Protein AF-A0A4Q4CEQ2-F1 (afdb_monomer_lite)

Foldseek 3Di:
DLPDAAEAEQEAQAPVSVLVVVVCVPPVVSVSRYDYDYHHDDDDHHVQHDWFFDVVVVRDIHHPDDDDDDLQPQSVLQVQQVVLVVCCVVVVAPCPDQCSGVPNVDDDDQKDWDWDFDQDPVRDTDIDIDIDGHDDDPDGRNPDDPDQDPVVVVLVVLLVVLVVCCVVVVPDQPDKDFADPVCCVVCVLLVHDRTDSDPSVSSNSVSVSCDSDVPDDDPSDPDDDDPDPDDDDDDDDDD

Sequence (239 aa):
MVGQRRKIAVIGGGVGAITATYAITQIPDWNKIFDITVYQMGWRCGGKGASGRNLAQHARIEEHGLHIWAGFYENAFRLMRDCYETLNKTGLRSPEAPLGTLDKAFKGLSHFFLAEDLPQPDGTVSLHPWRIDFQPNAEKPGTGGLLPSPFAYFQMAARSVADAIDRDLSLEAPGSHWLPDRFHSGFNRLGLPLAAPSPFHHLAALADRLPPNPHARNAASGRTCRPRAGLAPRSDGRG

pLDDT: mean 81.84, std 16.87, range [34.66, 98.12]

Secondary structure (DSSP, 8-state):
--PPPEEEEEE--BHHHHHHHHHHHTSTTHHHHEEEEEE-SSS--BGGG--EEEGGGTTEEE-SS--PPPTT-HHHHHHHHHHHHHHHHTTSS-TTSTT-SHHHH-----EEEEEEEEEPTTS-EEEEEEEEE----SPPTTSS-SS--HHHHHHHHHHHHHHHHHHHT-S---SPEEPPHHHHHHHHHHT--SEESSHHHHHHHHHHHS-SSTT---TT----PPPPPP-PPP-----

Structure (mmCIF, N/CA/C/O backbone):
data_AF-A0A4Q4CEQ2-F1
#
_entry.id   AF-A0A4Q4CEQ2-F1
#
loop_
_atom_site.group_PDB
_atom_site.id
_atom_site.type_symbol
_atom_site.label_atom_id
_atom_site.label_alt_id
_atom_site.label_comp_id
_atom_site.label_asym_id
_atom_site.label_entity_id
_atom_site.label_seq_id
_atom_site.pdbx_PDB_ins_code
_atom_site.Cartn_x
_atom_site.Cartn_y
_atom_site.Cartn_z
_atom_site.occupancy
_atom_site.B_iso_or_equiv
_atom_site.auth_seq_id
_atom_site.auth_comp_id
_atom_site.auth_asym_id
_atom_site.auth_atom_id
_atom_site.pdbx_PDB_model_num
ATOM 1 N N . MET A 1 1 ? -20.831 -19.260 33.181 1.00 45.03 1 MET A N 1
ATOM 2 C CA . MET A 1 1 ? -19.849 -18.195 33.478 1.00 45.03 1 MET A CA 1
ATOM 3 C C . MET A 1 1 ? -19.249 -17.740 32.161 1.00 45.03 1 MET A C 1
ATOM 5 O O . MET A 1 1 ? -18.581 -18.540 31.522 1.00 45.03 1 MET A O 1
ATOM 9 N N . VAL A 1 2 ? -19.533 -16.517 31.708 1.00 55.28 2 VAL A N 1
ATOM 10 C CA . VAL A 1 2 ? -18.796 -15.939 30.573 1.00 55.28 2 VAL A CA 1
ATOM 11 C C . VAL A 1 2 ? -17.383 -15.679 31.093 1.00 55.28 2 VAL A C 1
ATOM 13 O O . VAL A 1 2 ? -17.217 -14.877 32.010 1.00 55.28 2 VAL A O 1
ATOM 16 N N . GLY A 1 3 ? -16.394 -16.438 30.615 1.00 70.00 3 GLY A N 1
ATOM 17 C CA . GLY A 1 3 ? -14.998 -16.238 31.007 1.00 70.00 3 GLY A CA 1
ATOM 18 C C . GLY A 1 3 ? -14.581 -14.791 30.742 1.00 70.00 3 GLY A C 1
ATOM 19 O O . GLY A 1 3 ? -15.029 -14.194 29.762 1.00 70.00 3 GLY A O 1
ATOM 20 N N . GLN A 1 4 ? -13.776 -14.196 31.628 1.00 85.12 4 GLN A N 1
ATOM 21 C CA . GLN A 1 4 ? -13.301 -12.829 31.407 1.00 85.12 4 GLN A CA 1
ATOM 22 C C . GLN A 1 4 ? -12.576 -12.733 30.060 1.00 85.12 4 GLN A C 1
ATOM 24 O O . GLN A 1 4 ? -11.698 -13.543 29.760 1.00 85.12 4 GLN A O 1
ATOM 29 N N . ARG A 1 5 ? -12.936 -11.715 29.268 1.00 94.19 5 ARG A N 1
ATOM 30 C CA . ARG A 1 5 ? -12.265 -11.390 28.004 1.00 94.19 5 ARG A CA 1
ATOM 31 C C . ARG A 1 5 ? -10.775 -11.165 28.250 1.00 94.19 5 ARG A C 1
ATOM 33 O O . ARG A 1 5 ? -10.390 -10.521 29.228 1.00 94.19 5 ARG A O 1
ATOM 40 N N . ARG A 1 6 ? -9.928 -11.654 27.345 1.00 96.00 6 ARG A N 1
ATOM 41 C CA . ARG A 1 6 ? -8.481 -11.444 27.420 1.00 96.00 6 ARG A CA 1
ATOM 42 C C . ARG A 1 6 ? -8.160 -9.982 27.112 1.00 96.00 6 ARG A C 1
ATOM 44 O O . ARG A 1 6 ? -8.407 -9.508 26.005 1.00 96.00 6 ARG A O 1
ATOM 51 N N . LYS A 1 7 ? -7.573 -9.283 28.083 1.00 97.50 7 LYS A N 1
ATOM 52 C CA . LYS A 1 7 ? -7.152 -7.887 27.928 1.00 97.50 7 LYS A CA 1
ATOM 53 C C . LYS A 1 7 ? -5.915 -7.783 27.036 1.00 97.50 7 LYS A C 1
ATOM 55 O O . LYS A 1 7 ? -4.950 -8.524 27.230 1.00 97.50 7 LYS A O 1
ATOM 60 N N . ILE A 1 8 ? -5.941 -6.859 26.080 1.00 97.75 8 ILE A N 1
ATOM 61 C CA . ILE A 1 8 ? -4.823 -6.541 25.188 1.00 97.75 8 ILE A CA 1
ATOM 62 C C . ILE A 1 8 ? -4.563 -5.037 25.271 1.00 97.75 8 ILE A C 1
ATOM 64 O O . ILE A 1 8 ? -5.394 -4.234 24.854 1.00 97.75 8 ILE A O 1
ATOM 68 N N . ALA A 1 9 ? -3.395 -4.662 25.793 1.00 98.12 9 ALA A N 1
ATOM 69 C CA . ALA A 1 9 ? -2.907 -3.290 25.749 1.00 98.12 9 ALA A CA 1
ATOM 70 C C . ALA A 1 9 ? -2.031 -3.101 24.504 1.00 98.12 9 ALA A C 1
ATOM 72 O O . ALA A 1 9 ? -1.023 -3.788 24.337 1.00 98.12 9 ALA A O 1
ATOM 73 N N . VAL A 1 10 ? -2.414 -2.167 23.639 1.00 98.00 10 VAL A N 1
ATOM 74 C CA . VAL A 1 10 ? -1.670 -1.786 22.434 1.00 98.00 10 VAL A CA 1
ATOM 75 C C . VAL A 1 10 ? -1.043 -0.421 22.685 1.00 98.00 10 VAL A C 1
ATOM 77 O O . VAL A 1 10 ? -1.759 0.540 22.948 1.00 98.00 10 VAL A O 1
ATOM 80 N N . ILE A 1 11 ? 0.286 -0.323 22.633 1.00 96.81 11 ILE A N 1
ATOM 81 C CA . ILE A 1 11 ? 1.009 0.922 22.927 1.00 96.81 11 ILE A CA 1
ATOM 82 C C . ILE A 1 11 ? 1.448 1.581 21.617 1.00 96.81 11 ILE A C 1
ATOM 84 O O . ILE A 1 11 ? 2.270 1.043 20.879 1.00 96.81 11 ILE A O 1
ATOM 88 N N . GLY A 1 12 ? 0.900 2.763 21.349 1.00 96.75 12 GLY A N 1
ATOM 89 C CA . GLY A 1 12 ? 1.067 3.516 20.112 1.00 96.75 12 GLY A CA 1
ATOM 90 C C . GLY A 1 12 ? 0.002 3.187 19.062 1.00 96.75 12 GLY A C 1
ATOM 91 O O . GLY A 1 12 ? -0.435 2.055 18.909 1.00 96.75 12 GLY A O 1
ATOM 92 N N . GLY A 1 13 ? -0.394 4.200 18.298 1.00 96.06 13 GLY A N 1
ATOM 93 C CA . GLY A 1 13 ? -1.338 4.150 17.178 1.00 96.06 13 GLY A CA 1
ATOM 94 C C . GLY A 1 13 ? -0.650 4.376 15.830 1.00 96.06 13 GLY A C 1
ATOM 95 O O . GLY A 1 13 ? -1.217 4.982 14.923 1.00 96.06 13 GLY A O 1
ATOM 96 N N . GLY A 1 14 ? 0.604 3.935 15.697 1.00 95.12 14 GLY A N 1
ATOM 97 C CA . GLY A 1 14 ? 1.294 3.866 14.407 1.00 95.12 14 GLY A CA 1
ATOM 98 C C . GLY A 1 14 ? 0.733 2.754 13.515 1.00 95.12 14 GLY A C 1
ATOM 99 O O . GLY A 1 14 ? -0.001 1.886 13.988 1.00 95.12 14 GLY A O 1
ATOM 100 N N . VAL A 1 15 ? 1.117 2.745 12.232 1.00 92.50 15 VAL A N 1
ATOM 101 C CA . VAL A 1 15 ? 0.580 1.792 11.241 1.00 92.50 15 VAL A CA 1
ATOM 102 C C . VAL A 1 15 ? 0.662 0.335 11.705 1.00 92.50 15 VAL A C 1
ATOM 104 O O . VAL A 1 15 ? -0.349 -0.349 11.670 1.00 92.50 15 VAL A O 1
ATOM 107 N N . GLY A 1 16 ? 1.802 -0.123 12.236 1.00 93.56 16 GLY A N 1
ATOM 108 C CA . GLY A 1 16 ? 1.952 -1.513 12.686 1.00 93.56 16 GLY A CA 1
ATOM 109 C C . GLY A 1 16 ? 1.006 -1.896 13.829 1.00 93.56 16 GLY A C 1
ATOM 110 O O . GLY A 1 16 ? 0.458 -2.993 13.837 1.00 93.56 16 GLY A O 1
ATOM 111 N N . ALA A 1 17 ? 0.764 -0.979 14.767 1.00 96.00 17 ALA A N 1
ATOM 112 C CA . ALA A 1 17 ? -0.136 -1.221 15.889 1.00 96.00 17 ALA A CA 1
ATOM 113 C C . ALA A 1 17 ? -1.605 -1.241 15.443 1.00 96.00 17 ALA A C 1
ATOM 115 O O . ALA A 1 17 ? -2.367 -2.127 15.840 1.00 96.00 17 ALA A O 1
ATOM 116 N N . ILE A 1 18 ? -1.997 -0.300 14.579 1.00 95.50 18 ILE A N 1
ATOM 117 C CA . ILE A 1 18 ? -3.370 -0.205 14.074 1.00 95.50 18 ILE A CA 1
ATOM 118 C C . ILE A 1 18 ? -3.704 -1.375 13.150 1.00 95.50 18 ILE A C 1
ATOM 120 O O . ILE A 1 18 ? -4.780 -1.950 13.287 1.00 95.50 18 ILE A O 1
ATOM 124 N N . THR A 1 19 ? -2.800 -1.786 12.257 1.00 94.94 19 THR A N 1
ATOM 125 C CA . THR A 1 19 ? -3.062 -2.920 11.358 1.00 94.94 19 THR A CA 1
ATOM 126 C C . THR A 1 19 ? -3.075 -4.256 12.100 1.00 94.94 19 THR A C 1
ATOM 128 O O . THR A 1 19 ? -3.919 -5.098 11.798 1.00 94.94 19 THR A O 1
ATOM 131 N N . ALA A 1 20 ? -2.225 -4.444 13.116 1.00 95.69 20 ALA A N 1
ATOM 132 C CA . ALA A 1 20 ? -2.284 -5.621 13.985 1.00 95.69 20 ALA A CA 1
ATOM 133 C C . ALA A 1 20 ? -3.595 -5.668 14.784 1.00 95.69 20 ALA A C 1
ATOM 135 O O . ALA A 1 20 ? -4.258 -6.702 14.832 1.00 95.69 20 ALA A O 1
ATOM 136 N N . THR A 1 21 ? -4.005 -4.534 15.358 1.00 96.19 21 THR A N 1
ATOM 137 C CA . THR A 1 21 ? -5.284 -4.423 16.072 1.00 96.19 21 THR A CA 1
ATOM 138 C C . THR A 1 21 ? -6.455 -4.718 15.141 1.00 96.19 21 THR A C 1
ATOM 140 O O . THR A 1 21 ? -7.322 -5.512 15.484 1.00 96.19 21 THR A O 1
ATOM 143 N N . TYR A 1 22 ? -6.445 -4.147 13.936 1.00 95.12 22 TYR A N 1
ATOM 144 C CA . TYR A 1 22 ? -7.446 -4.415 12.909 1.00 95.12 22 TYR A CA 1
ATOM 145 C C . TYR A 1 22 ? -7.512 -5.901 12.534 1.00 95.12 22 TYR A C 1
ATOM 147 O O . TYR A 1 22 ? -8.597 -6.462 12.446 1.00 95.12 22 TYR A O 1
ATOM 155 N N . ALA A 1 23 ? -6.369 -6.571 12.365 1.00 94.56 23 ALA A N 1
ATOM 156 C CA . ALA A 1 23 ? -6.346 -8.005 12.082 1.00 94.56 23 ALA A CA 1
ATOM 157 C C . ALA A 1 23 ? -6.997 -8.827 13.209 1.00 94.56 23 ALA A C 1
ATOM 159 O O . ALA A 1 23 ? -7.738 -9.767 12.925 1.00 94.56 23 ALA A O 1
ATOM 160 N N . ILE A 1 24 ? -6.790 -8.448 14.477 1.00 95.88 24 ILE A N 1
ATOM 161 C CA . ILE A 1 24 ? -7.472 -9.080 15.618 1.00 95.88 24 ILE A CA 1
ATOM 162 C C . ILE A 1 24 ? -8.986 -8.843 15.540 1.00 95.88 24 ILE A C 1
ATOM 164 O O . ILE A 1 24 ? -9.755 -9.766 15.799 1.00 95.88 24 ILE A O 1
ATOM 168 N N . THR A 1 25 ? -9.432 -7.647 15.140 1.00 94.94 25 THR A N 1
ATOM 169 C CA . THR A 1 25 ? -10.869 -7.353 15.005 1.00 94.94 25 THR A CA 1
ATOM 170 C C . THR A 1 25 ? -11.534 -8.022 13.800 1.00 94.94 25 THR A C 1
ATOM 172 O O . THR A 1 25 ? -12.759 -8.002 13.704 1.00 94.94 25 THR A O 1
ATOM 175 N N . GLN A 1 26 ? -10.766 -8.655 12.905 1.00 93.62 26 GLN A N 1
ATOM 176 C CA . GLN A 1 26 ? -11.313 -9.504 11.838 1.00 93.62 26 GLN A CA 1
ATOM 177 C C . GLN A 1 26 ? -11.603 -10.940 12.299 1.00 93.62 26 GLN A C 1
ATOM 179 O O . GLN A 1 26 ? -12.222 -11.707 11.563 1.00 93.62 26 GLN A O 1
ATOM 184 N N . ILE A 1 27 ? -11.177 -11.329 13.505 1.00 95.38 27 ILE A N 1
ATOM 185 C CA . ILE A 1 27 ? -11.503 -12.645 14.062 1.00 95.38 27 ILE A CA 1
ATOM 186 C C . ILE A 1 27 ? -13.012 -12.677 14.378 1.00 95.38 27 ILE A C 1
ATOM 188 O O . ILE A 1 27 ? -13.513 -11.758 15.037 1.00 95.38 27 ILE A O 1
ATOM 192 N N . PRO A 1 28 ? -13.763 -13.713 13.951 1.00 95.69 28 PRO A N 1
ATOM 193 C CA . PRO A 1 28 ? -15.165 -13.858 14.330 1.00 95.69 28 PRO A CA 1
ATOM 194 C C . PRO A 1 28 ? -15.334 -13.800 15.849 1.00 95.69 28 PRO A C 1
ATOM 196 O O . PRO A 1 28 ? -14.567 -14.419 16.585 1.00 95.69 28 PRO A O 1
ATOM 199 N N . ASP A 1 29 ? -16.327 -13.042 16.317 1.00 95.38 29 ASP A N 1
ATOM 200 C CA . ASP A 1 29 ? -16.595 -12.856 17.747 1.00 95.38 29 ASP A CA 1
ATOM 201 C C . ASP A 1 29 ? -15.400 -12.319 18.566 1.00 95.38 29 ASP A C 1
ATOM 203 O O . ASP A 1 29 ? -15.351 -12.503 19.786 1.00 95.38 29 ASP A O 1
ATOM 207 N N . TRP A 1 30 ? -14.445 -11.612 17.941 1.00 96.12 30 TRP A N 1
ATOM 208 C CA . TRP A 1 30 ? -13.265 -11.067 18.630 1.00 96.12 30 TRP A CA 1
ATOM 209 C C . TRP A 1 30 ? -13.624 -10.293 19.903 1.00 96.12 30 TRP A C 1
ATOM 211 O O . TRP A 1 30 ? -12.911 -10.382 20.895 1.00 96.12 30 TRP A O 1
ATOM 221 N N . ASN A 1 31 ? -14.743 -9.564 19.906 1.00 94.62 31 ASN A N 1
ATOM 222 C CA . ASN A 1 31 ? -15.192 -8.736 21.023 1.00 94.62 31 ASN A CA 1
ATOM 223 C C . ASN A 1 31 ? -15.714 -9.551 22.216 1.00 94.62 31 ASN A C 1
ATOM 225 O O . ASN A 1 31 ? -15.799 -9.015 23.318 1.00 94.62 31 ASN A O 1
ATOM 229 N N . LYS A 1 32 ? -16.046 -10.834 22.022 1.00 95.56 32 LYS A N 1
ATOM 230 C CA . LYS A 1 32 ? -16.360 -11.792 23.095 1.00 95.56 32 LYS A CA 1
ATOM 231 C C . LYS A 1 32 ? -15.098 -12.442 23.664 1.00 95.56 32 LYS A C 1
ATOM 233 O O . LYS A 1 32 ? -15.135 -12.959 24.775 1.00 95.56 32 LYS A O 1
ATOM 238 N N . ILE A 1 33 ? -13.997 -12.418 22.913 1.00 95.88 33 ILE A N 1
ATOM 239 C CA . ILE A 1 33 ? -12.729 -13.071 23.261 1.00 95.88 33 ILE A CA 1
ATOM 240 C C . ILE A 1 33 ? -11.755 -12.062 23.882 1.00 95.88 33 ILE A C 1
ATOM 242 O O . ILE A 1 33 ? -11.070 -12.375 24.857 1.00 95.88 33 ILE A O 1
ATOM 246 N N . PHE A 1 34 ? -11.713 -10.842 23.345 1.00 97.25 34 PHE A N 1
ATOM 247 C CA . PHE A 1 34 ? -10.717 -9.825 23.651 1.00 97.25 34 PHE A CA 1
ATOM 248 C C . PHE A 1 34 ? -11.340 -8.522 24.159 1.00 97.25 34 PHE A C 1
ATOM 250 O O . PHE A 1 34 ? -12.439 -8.119 23.772 1.00 97.25 34 PHE A O 1
ATOM 257 N N . ASP A 1 35 ? -10.592 -7.850 25.027 1.00 97.12 35 ASP A N 1
ATOM 258 C CA . ASP A 1 35 ? -10.839 -6.482 25.474 1.00 97.12 35 ASP A CA 1
ATOM 259 C C . ASP A 1 35 ? -9.609 -5.643 25.118 1.00 97.12 35 ASP A C 1
ATOM 261 O O . ASP A 1 35 ? -8.560 -5.773 25.751 1.00 97.12 35 ASP A O 1
ATOM 265 N N . ILE A 1 36 ? -9.698 -4.886 24.023 1.00 97.56 36 ILE A N 1
ATOM 266 C CA . ILE A 1 36 ? -8.542 -4.2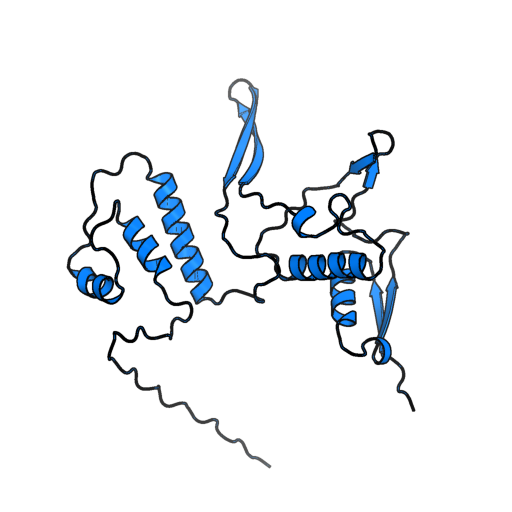38 23.393 1.00 97.56 36 ILE A CA 1
ATOM 267 C C . ILE A 1 36 ? -8.551 -2.747 23.716 1.00 97.56 36 ILE A C 1
ATOM 269 O O . ILE A 1 36 ? -9.512 -2.051 23.392 1.00 97.56 36 ILE A O 1
ATOM 273 N N . THR A 1 37 ? -7.445 -2.253 24.268 1.00 97.69 37 THR A N 1
ATOM 274 C CA . THR A 1 37 ? -7.235 -0.825 24.529 1.00 97.69 37 THR A CA 1
ATOM 275 C C . THR A 1 37 ? -6.004 -0.338 23.780 1.00 97.69 37 THR A C 1
ATOM 277 O O . THR A 1 37 ? -4.906 -0.857 23.982 1.00 97.69 37 THR A O 1
ATOM 280 N N . VAL A 1 38 ? -6.181 0.682 22.936 1.00 96.75 38 VAL A N 1
ATOM 281 C CA . VAL A 1 38 ? -5.087 1.352 22.221 1.00 96.75 38 VAL A CA 1
ATOM 282 C C . VAL A 1 38 ? -4.696 2.625 22.964 1.00 96.75 38 VAL A C 1
ATOM 284 O O . VAL A 1 38 ? -5.487 3.556 23.087 1.00 96.75 38 VAL A O 1
ATOM 287 N N . TYR A 1 39 ? -3.458 2.672 23.440 1.00 97.00 39 TYR A N 1
ATOM 288 C CA . TYR A 1 39 ? -2.859 3.816 24.112 1.00 97.00 39 TYR A CA 1
ATOM 289 C C . TYR A 1 39 ? -2.039 4.623 23.105 1.00 97.00 39 TYR A C 1
ATOM 291 O O . TYR A 1 39 ? -0.904 4.272 22.790 1.00 97.00 39 TYR A O 1
ATOM 299 N N . GLN A 1 40 ? -2.602 5.714 22.590 1.00 96.00 40 GLN A N 1
ATOM 300 C CA . GLN A 1 40 ? -1.909 6.662 21.715 1.00 96.00 40 GLN A CA 1
ATOM 301 C C . GLN A 1 40 ? -1.579 7.935 22.501 1.00 96.00 40 GLN A C 1
ATOM 303 O O . GLN A 1 40 ? -2.437 8.491 23.180 1.00 96.00 40 GLN A O 1
ATOM 308 N N . MET A 1 41 ? -0.341 8.421 22.385 1.00 93.62 41 MET A N 1
ATOM 309 C CA . MET A 1 41 ? 0.012 9.742 22.907 1.00 93.62 41 MET A CA 1
ATOM 310 C C . MET A 1 41 ? -0.563 10.834 22.001 1.00 93.62 41 MET A C 1
ATOM 312 O O . MET A 1 41 ? -0.254 10.889 20.810 1.00 93.62 41 MET A O 1
ATOM 316 N N . GLY A 1 42 ? -1.380 11.722 22.560 1.00 90.69 42 GLY A N 1
ATOM 317 C CA . GLY A 1 42 ? -2.065 12.761 21.795 1.00 90.69 42 GLY A CA 1
ATOM 318 C C . GLY A 1 42 ? -3.275 12.240 21.014 1.00 90.69 42 GLY A C 1
ATOM 319 O O . GLY A 1 42 ? -3.702 11.099 21.158 1.00 90.69 42 GLY A O 1
ATOM 320 N N . TRP A 1 43 ? -3.854 13.108 20.189 1.00 90.12 43 TRP A N 1
ATOM 321 C CA . TRP A 1 43 ? -5.174 12.892 19.586 1.00 90.12 43 TRP A CA 1
ATOM 322 C C . TRP A 1 43 ? -5.150 12.208 18.208 1.00 90.12 43 TRP A C 1
ATOM 324 O O . TRP A 1 43 ? -6.206 11.897 17.662 1.00 90.12 43 TRP A O 1
ATOM 334 N N . ARG A 1 44 ? -3.967 11.983 17.616 1.00 90.56 44 ARG A N 1
ATOM 335 C CA . ARG A 1 44 ? -3.816 11.534 16.221 1.00 90.56 44 ARG A CA 1
ATOM 336 C C . ARG A 1 44 ? -3.067 10.203 16.121 1.00 90.56 44 ARG A C 1
ATOM 338 O O . ARG A 1 44 ? -1.993 10.047 16.695 1.00 90.56 44 ARG A O 1
ATOM 345 N N . CYS A 1 45 ? -3.617 9.275 15.337 1.00 93.19 45 CYS A N 1
ATOM 346 C CA . CYS A 1 45 ? -2.951 8.035 14.920 1.00 93.19 45 CYS A CA 1
ATOM 347 C C . CYS A 1 45 ? -2.141 8.236 13.623 1.00 93.19 45 CYS A C 1
ATOM 349 O O . CYS A 1 45 ? -2.293 9.236 12.927 1.00 93.19 45 CYS A O 1
ATOM 351 N N . GLY A 1 46 ? -1.291 7.267 13.280 1.00 90.31 46 GLY A N 1
ATOM 352 C CA . GLY A 1 46 ? -0.528 7.214 12.024 1.00 90.31 46 GLY A CA 1
ATOM 353 C C . GLY A 1 46 ? 0.986 7.095 12.221 1.00 90.31 46 GLY A C 1
ATOM 354 O O . GLY A 1 46 ? 1.679 6.537 11.371 1.00 90.31 46 GLY A O 1
ATOM 355 N N . GLY A 1 47 ? 1.515 7.528 13.371 1.00 90.94 47 GLY A N 1
ATOM 356 C CA . GLY A 1 47 ? 2.953 7.471 13.659 1.00 90.94 47 GLY A CA 1
ATOM 357 C C . GLY A 1 47 ? 3.776 8.202 12.591 1.00 90.94 47 GLY A C 1
ATOM 358 O O . GLY A 1 47 ? 3.471 9.341 12.252 1.00 90.94 47 GLY A O 1
ATOM 359 N N . LYS A 1 48 ? 4.795 7.537 12.026 1.00 89.19 48 LYS A N 1
ATOM 360 C CA . LYS A 1 48 ? 5.653 8.107 10.965 1.00 89.19 48 LYS A CA 1
ATOM 361 C C . LYS A 1 48 ? 4.918 8.397 9.647 1.00 89.19 48 LYS A C 1
ATOM 363 O O . LYS A 1 48 ? 5.392 9.219 8.875 1.00 89.19 48 LYS A O 1
ATOM 368 N N . GLY A 1 49 ? 3.766 7.765 9.413 1.00 87.62 49 GLY A N 1
ATOM 369 C CA . GLY A 1 49 ? 2.932 7.999 8.228 1.00 87.62 49 GLY A CA 1
ATOM 370 C C . GLY A 1 49 ? 1.864 9.080 8.419 1.00 87.62 49 GLY A C 1
ATOM 371 O O . GLY A 1 49 ? 0.925 9.150 7.636 1.00 87.62 49 GLY A O 1
ATOM 372 N N . ALA A 1 50 ? 1.924 9.863 9.499 1.00 89.38 50 ALA A N 1
ATOM 373 C CA . ALA A 1 50 ? 0.878 10.824 9.822 1.00 89.38 50 ALA A CA 1
ATOM 374 C C . ALA A 1 50 ? 1.125 12.189 9.151 1.00 89.38 50 ALA A C 1
ATOM 376 O O . ALA A 1 50 ? 1.946 12.975 9.627 1.00 89.38 50 ALA A O 1
ATOM 377 N N . SER A 1 51 ? 0.328 12.535 8.140 1.00 89.75 51 SER A N 1
ATOM 378 C CA . SER A 1 51 ? 0.420 13.821 7.426 1.00 89.75 51 SER A CA 1
ATOM 379 C C . SER A 1 51 ? -0.444 14.929 8.054 1.00 89.75 51 SER A C 1
ATOM 381 O O . SER A 1 51 ? -1.508 14.662 8.625 1.00 89.75 51 SER A O 1
ATOM 383 N N . GLY A 1 52 ? 0.038 16.173 8.004 1.00 90.19 52 GLY A N 1
ATOM 384 C CA . GLY A 1 52 ? -0.665 17.378 8.460 1.00 90.19 52 GLY A CA 1
ATOM 385 C C . GLY A 1 52 ? -1.361 18.116 7.315 1.00 90.19 52 GLY A C 1
ATOM 386 O O . GLY A 1 52 ? -1.276 17.699 6.161 1.00 90.19 52 GLY A O 1
ATOM 387 N N . ARG A 1 53 ? -2.056 19.218 7.623 1.00 92.69 53 ARG A N 1
ATOM 388 C CA . ARG A 1 53 ? -2.572 20.148 6.609 1.00 92.69 53 ARG A CA 1
ATOM 389 C C . ARG A 1 53 ? -2.248 21.586 6.974 1.00 92.69 53 ARG A C 1
ATOM 391 O O . ARG A 1 53 ? -2.568 22.022 8.078 1.00 92.69 53 ARG A O 1
ATOM 398 N N . ASN A 1 54 ? -1.700 22.327 6.020 1.00 94.62 54 ASN A N 1
ATOM 399 C CA . ASN A 1 54 ? -1.353 23.728 6.202 1.00 94.62 54 ASN A CA 1
ATOM 400 C C . ASN A 1 54 ? -2.495 24.639 5.752 1.00 94.62 54 ASN A C 1
ATOM 402 O O . ASN A 1 54 ? -2.690 24.873 4.558 1.00 94.62 54 ASN A O 1
ATOM 406 N N . LEU A 1 55 ? -3.263 25.161 6.709 1.00 95.56 55 LEU A N 1
ATOM 407 C CA . LEU A 1 55 ? -4.410 26.027 6.415 1.00 95.56 55 LEU A CA 1
ATOM 408 C C . LEU A 1 55 ? -4.007 27.366 5.782 1.00 95.56 55 LEU A C 1
ATOM 410 O O . LEU A 1 55 ? -4.788 27.910 5.007 1.00 95.56 55 LEU A O 1
ATOM 414 N N . ALA A 1 56 ? -2.790 27.856 6.036 1.00 95.88 56 ALA A N 1
ATOM 415 C CA . ALA A 1 56 ? -2.269 29.056 5.381 1.00 95.88 56 ALA A CA 1
ATOM 416 C C . ALA A 1 56 ? -1.915 28.809 3.902 1.00 95.88 56 ALA A C 1
ATOM 418 O O . ALA A 1 56 ? -1.854 29.751 3.118 1.00 95.88 56 ALA A O 1
ATOM 419 N N . GLN A 1 57 ? -1.727 27.547 3.502 1.00 93.75 57 GLN A N 1
ATOM 420 C CA . GLN A 1 57 ? -1.407 27.142 2.132 1.00 93.75 57 GLN A CA 1
ATOM 421 C C . GLN A 1 57 ? -2.504 26.250 1.541 1.00 93.75 57 GLN A C 1
ATOM 423 O O . GLN A 1 57 ? -2.265 25.111 1.137 1.00 93.75 57 GLN A O 1
ATOM 428 N N . HIS A 1 58 ? -3.735 26.764 1.497 1.00 95.25 58 HIS A N 1
ATOM 429 C CA . HIS A 1 58 ? -4.891 26.088 0.886 1.00 95.25 58 HIS A CA 1
ATOM 430 C C . HIS A 1 58 ? -5.172 24.680 1.442 1.00 95.25 58 HIS A C 1
ATOM 432 O O . HIS A 1 58 ? -5.647 23.803 0.719 1.00 95.25 58 HIS A O 1
ATOM 438 N N . ALA A 1 59 ? -4.864 24.445 2.720 1.00 93.94 59 ALA A N 1
ATOM 439 C CA . ALA A 1 59 ? -5.017 23.150 3.382 1.00 93.94 59 ALA A CA 1
ATOM 440 C C . ALA A 1 59 ? -4.281 21.995 2.671 1.00 93.94 59 ALA A C 1
ATOM 442 O O . ALA A 1 59 ? -4.730 20.843 2.736 1.00 93.94 59 ALA A O 1
ATOM 443 N N . ARG A 1 60 ? -3.158 22.294 1.999 1.00 93.00 60 ARG A N 1
ATOM 444 C CA . ARG A 1 60 ? -2.289 21.284 1.381 1.00 93.00 60 ARG A CA 1
ATOM 445 C C . ARG A 1 60 ? -1.739 20.327 2.431 1.00 93.00 60 ARG A C 1
ATOM 447 O O . ARG A 1 60 ? -1.516 20.712 3.577 1.00 93.00 60 ARG A O 1
ATOM 454 N N . ILE A 1 61 ? -1.561 19.075 2.020 1.00 91.25 61 ILE A N 1
ATOM 455 C CA . ILE A 1 61 ? -1.011 18.019 2.867 1.00 91.25 61 ILE A CA 1
ATOM 456 C C . ILE A 1 61 ? 0.488 18.268 3.059 1.00 91.25 61 ILE A C 1
ATOM 458 O O . ILE A 1 61 ? 1.197 18.504 2.085 1.00 91.25 61 ILE A O 1
ATOM 462 N N . GLU A 1 62 ? 0.951 18.191 4.304 1.00 91.44 62 GLU A N 1
ATOM 463 C CA . GLU A 1 62 ? 2.368 18.251 4.666 1.00 91.44 62 GLU A CA 1
ATOM 464 C C . GLU A 1 62 ? 2.815 16.891 5.202 1.00 91.44 62 GLU A C 1
ATOM 466 O O . GLU A 1 62 ? 2.238 16.366 6.162 1.00 91.44 62 GLU A 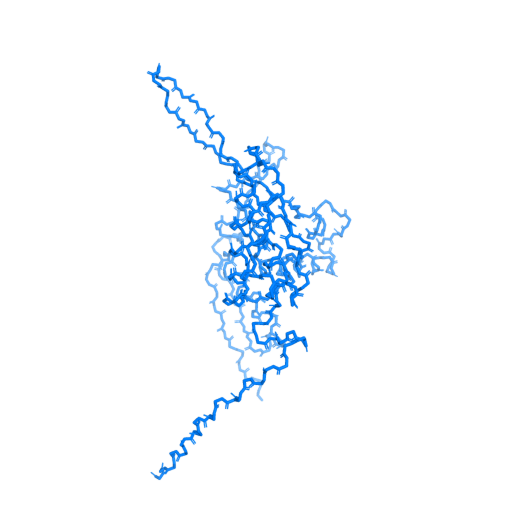O 1
ATOM 471 N N . GLU A 1 63 ? 3.839 16.316 4.576 1.00 86.88 63 GLU A N 1
ATOM 472 C CA . GLU A 1 63 ? 4.376 14.998 4.916 1.00 86.88 63 GLU A CA 1
ATOM 473 C C . GLU A 1 63 ? 5.854 15.122 5.271 1.00 86.88 63 GLU A C 1
ATOM 475 O O . GLU A 1 63 ? 6.587 15.878 4.640 1.00 86.88 63 GLU A O 1
ATOM 480 N N . HIS A 1 64 ? 6.309 14.368 6.273 1.00 81.19 64 HIS A N 1
ATOM 481 C CA . HIS A 1 64 ? 7.717 14.411 6.689 1.00 81.19 64 HIS A CA 1
ATOM 482 C C . HIS A 1 64 ? 8.655 13.621 5.756 1.00 81.19 64 HIS A C 1
ATOM 484 O O . HIS A 1 64 ? 9.868 13.640 5.944 1.00 81.19 64 HIS A O 1
ATOM 490 N N . GLY A 1 65 ? 8.106 12.893 4.782 1.00 73.94 65 GLY A N 1
ATOM 491 C CA . GLY A 1 65 ? 8.869 12.032 3.891 1.00 73.94 65 GLY A CA 1
ATOM 492 C C . GLY A 1 65 ? 8.001 11.396 2.813 1.00 73.94 65 GLY A C 1
ATOM 493 O O . GLY A 1 65 ? 6.774 11.474 2.846 1.00 73.94 65 GLY A O 1
ATOM 494 N N . LEU A 1 66 ? 8.669 10.760 1.857 1.00 79.69 66 LEU A N 1
ATOM 495 C CA . LEU A 1 66 ? 8.056 10.099 0.713 1.00 79.69 66 LEU A CA 1
ATOM 496 C C . LEU A 1 66 ? 7.483 8.727 1.108 1.00 79.69 66 LEU A C 1
ATOM 498 O O . LEU A 1 66 ? 8.213 7.863 1.593 1.00 79.69 66 LEU A O 1
ATOM 502 N N . HIS A 1 67 ? 6.193 8.501 0.848 1.00 81.31 67 HIS A N 1
ATOM 503 C CA . HIS A 1 67 ? 5.521 7.221 1.093 1.00 81.31 67 HIS A CA 1
ATOM 504 C C . HIS A 1 67 ? 5.034 6.609 -0.225 1.00 81.31 67 HIS A C 1
ATOM 506 O O . HIS A 1 67 ? 3.946 6.918 -0.704 1.00 81.31 67 HIS A O 1
ATOM 512 N N . ILE A 1 68 ? 5.838 5.720 -0.812 1.00 82.88 68 ILE A N 1
ATOM 513 C CA . ILE A 1 68 ? 5.482 5.003 -2.045 1.00 82.88 68 ILE A CA 1
ATOM 514 C C . ILE A 1 68 ? 4.958 3.610 -1.703 1.00 82.88 68 ILE A C 1
ATOM 516 O O . ILE A 1 68 ? 5.549 2.880 -0.906 1.00 82.88 68 ILE A O 1
ATOM 520 N N . TRP A 1 69 ? 3.845 3.235 -2.332 1.00 87.62 69 TRP A N 1
ATOM 521 C CA . TRP A 1 69 ? 3.311 1.878 -2.291 1.00 87.62 69 TRP A CA 1
ATOM 522 C C . TRP A 1 69 ? 3.658 1.158 -3.584 1.00 87.62 69 TRP A C 1
ATOM 524 O O . TRP A 1 69 ? 3.242 1.578 -4.662 1.00 87.62 69 TRP A O 1
ATOM 534 N N . ALA A 1 70 ? 4.394 0.057 -3.469 1.00 87.25 70 ALA A N 1
ATOM 535 C CA . ALA A 1 70 ? 4.624 -0.833 -4.594 1.00 87.25 70 ALA A CA 1
ATOM 536 C C . ALA A 1 70 ? 3.438 -1.791 -4.760 1.00 87.25 70 ALA A C 1
ATOM 538 O O . ALA A 1 70 ? 2.817 -2.194 -3.774 1.00 87.25 70 ALA A O 1
ATOM 539 N N . GLY A 1 71 ? 3.144 -2.191 -6.002 1.00 86.38 71 GLY A N 1
ATOM 540 C CA . GLY A 1 71 ? 1.983 -3.032 -6.330 1.00 86.38 71 GLY A CA 1
ATOM 541 C C . GLY A 1 71 ? 1.912 -4.356 -5.558 1.00 86.38 71 GLY A C 1
ATOM 542 O O . GLY A 1 71 ? 0.820 -4.848 -5.312 1.00 86.38 71 GLY A O 1
ATOM 543 N N . PHE A 1 72 ? 3.051 -4.874 -5.088 1.00 85.00 72 PHE A N 1
ATOM 544 C CA . PHE A 1 72 ? 3.145 -6.119 -4.319 1.00 85.00 72 PHE A CA 1
ATOM 545 C C . PHE A 1 72 ? 2.824 -5.976 -2.817 1.00 85.00 72 PHE A C 1
ATOM 547 O O . PHE A 1 72 ? 2.970 -6.935 -2.059 1.00 85.00 72 PHE A O 1
ATOM 554 N N . TYR A 1 73 ? 2.409 -4.798 -2.334 1.00 89.62 73 TYR A N 1
ATOM 555 C CA . TYR A 1 73 ? 2.035 -4.584 -0.926 1.00 89.62 73 TYR A CA 1
ATOM 556 C C . TYR A 1 73 ? 0.635 -5.151 -0.619 1.00 89.62 73 TYR A C 1
ATOM 558 O O . TYR A 1 73 ? -0.266 -4.439 -0.168 1.00 89.62 73 TYR A O 1
ATOM 566 N N . GLU A 1 74 ? 0.447 -6.452 -0.847 1.00 90.31 74 GLU A N 1
ATOM 567 C CA . GLU A 1 74 ? -0.854 -7.134 -0.835 1.00 90.31 74 GLU A CA 1
ATOM 568 C C . GLU A 1 74 ? -1.649 -6.897 0.455 1.00 90.31 74 GLU A C 1
ATOM 570 O O . GLU A 1 74 ? -2.810 -6.489 0.425 1.00 90.31 74 GLU A O 1
ATOM 575 N N . ASN A 1 75 ? -1.012 -7.071 1.615 1.00 89.44 75 ASN A N 1
ATOM 576 C CA . ASN A 1 75 ? -1.671 -6.871 2.909 1.00 89.44 75 ASN A CA 1
ATOM 577 C C . ASN A 1 75 ? -2.152 -5.431 3.109 1.00 89.44 75 ASN A C 1
ATOM 579 O O . ASN A 1 75 ? -3.212 -5.206 3.693 1.00 89.44 75 ASN A O 1
ATOM 583 N N . ALA A 1 76 ? -1.378 -4.464 2.622 1.00 91.81 76 ALA A N 1
ATOM 584 C CA . ALA A 1 76 ? -1.685 -3.057 2.782 1.00 91.81 76 ALA A CA 1
ATOM 585 C C . ALA A 1 76 ? -2.862 -2.662 1.874 1.00 91.81 76 ALA A C 1
ATOM 587 O O . ALA A 1 76 ? -3.816 -2.035 2.336 1.00 91.81 76 ALA A O 1
ATOM 588 N N . PHE A 1 77 ? -2.847 -3.095 0.607 1.00 93.69 77 PHE A N 1
ATOM 589 C CA . PHE A 1 77 ? -3.934 -2.828 -0.338 1.00 93.69 77 PHE A CA 1
ATOM 590 C C . PHE A 1 77 ? -5.235 -3.529 0.041 1.00 93.69 77 PHE A C 1
ATOM 592 O O . PHE A 1 77 ? -6.298 -2.920 -0.075 1.00 93.69 77 PHE A O 1
ATOM 599 N N . ARG A 1 78 ? -5.161 -4.769 0.537 1.00 92.31 78 ARG A N 1
ATOM 600 C CA . ARG A 1 78 ? -6.328 -5.502 1.040 1.00 92.31 78 ARG A CA 1
ATOM 601 C C . ARG A 1 78 ? -6.990 -4.760 2.199 1.00 92.31 78 ARG A C 1
ATOM 603 O O . ARG A 1 78 ? -8.167 -4.434 2.115 1.00 92.31 78 ARG A O 1
ATOM 610 N N . LEU A 1 79 ? -6.211 -4.374 3.212 1.00 93.75 79 LEU A N 1
ATOM 611 C CA . LEU A 1 79 ? -6.725 -3.612 4.353 1.00 93.75 79 LEU A CA 1
ATOM 612 C C . LEU A 1 79 ? -7.305 -2.259 3.930 1.00 93.75 79 LEU A C 1
ATOM 614 O O . LEU A 1 79 ? -8.375 -1.869 4.391 1.00 93.75 79 LEU A O 1
ATOM 618 N N . MET A 1 80 ? -6.627 -1.527 3.042 1.00 94.12 80 MET A N 1
ATOM 619 C CA . MET A 1 80 ? -7.141 -0.242 2.567 1.00 94.12 80 MET A CA 1
ATOM 620 C C . MET A 1 80 ? -8.438 -0.396 1.775 1.00 94.12 80 MET A C 1
ATOM 622 O O . MET A 1 80 ? -9.316 0.459 1.891 1.00 94.12 80 MET A O 1
ATOM 626 N N . ARG A 1 81 ? -8.590 -1.475 1.001 1.00 93.62 81 ARG A N 1
ATOM 627 C CA . ARG A 1 81 ? -9.844 -1.787 0.311 1.00 93.62 81 ARG A CA 1
ATOM 628 C C . ARG A 1 81 ? -10.974 -1.982 1.314 1.00 93.62 81 ARG A C 1
ATOM 630 O O . ARG A 1 81 ? -11.974 -1.274 1.220 1.00 93.62 81 ARG A O 1
ATOM 637 N N . ASP A 1 82 ? -10.758 -2.833 2.312 1.00 94.56 82 ASP A N 1
ATOM 638 C CA . ASP A 1 82 ? -11.734 -3.093 3.372 1.00 94.56 82 ASP A CA 1
ATOM 639 C C . ASP A 1 82 ? -12.080 -1.811 4.147 1.00 94.56 82 ASP A C 1
ATOM 641 O O . ASP A 1 82 ? -13.242 -1.570 4.478 1.00 94.56 82 ASP A O 1
ATOM 645 N N . CYS A 1 83 ? -11.093 -0.940 4.381 1.00 94.62 83 CYS A N 1
ATOM 646 C CA . CYS A 1 83 ? -11.287 0.369 5.003 1.00 94.62 83 CYS A CA 1
ATOM 647 C C . CYS A 1 83 ? -12.213 1.267 4.166 1.00 94.62 83 CYS A C 1
ATOM 649 O O . CYS A 1 83 ? -13.234 1.730 4.672 1.00 94.62 83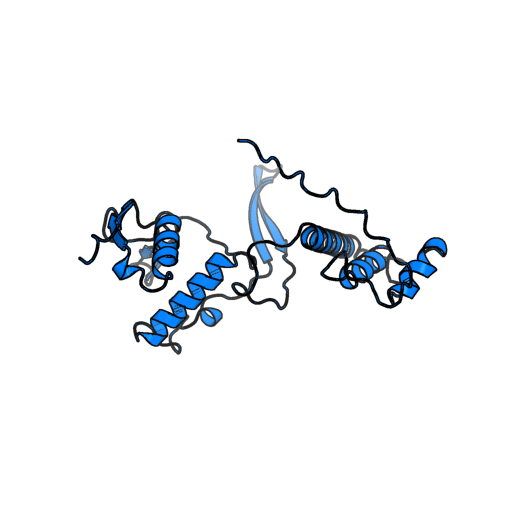 CYS A O 1
ATOM 651 N N . TYR A 1 84 ? -11.916 1.471 2.876 1.00 96.38 84 TYR A N 1
ATOM 652 C CA . TYR A 1 84 ? -12.768 2.270 1.984 1.00 96.38 84 TYR A CA 1
ATOM 653 C C . TYR A 1 84 ? -14.179 1.690 1.861 1.00 96.38 84 TYR A C 1
ATOM 655 O O . TYR A 1 84 ? -15.158 2.434 1.905 1.00 96.38 84 TYR A O 1
ATOM 663 N N . GLU A 1 85 ? -14.302 0.369 1.742 1.00 96.00 85 GLU A N 1
ATOM 664 C CA . GLU A 1 85 ? -15.602 -0.294 1.710 1.00 96.00 85 GLU A CA 1
ATOM 665 C C . GLU A 1 85 ? -16.384 -0.095 3.008 1.00 96.00 85 GLU A C 1
ATOM 667 O O . GLU A 1 85 ? -17.578 0.186 2.958 1.00 96.00 85 GLU A O 1
ATOM 672 N N . THR A 1 86 ? -15.729 -0.205 4.164 1.00 95.62 86 THR A N 1
ATOM 673 C CA . THR A 1 86 ? -16.362 -0.005 5.474 1.00 95.62 86 THR A CA 1
ATOM 674 C C . THR A 1 86 ? -16.810 1.441 5.659 1.00 95.62 86 THR A C 1
ATOM 676 O O . THR A 1 86 ? -17.923 1.680 6.124 1.00 95.62 86 THR A O 1
ATOM 679 N N . LEU A 1 87 ? -15.993 2.415 5.250 1.00 96.75 87 LEU A N 1
ATOM 680 C CA . LEU A 1 87 ? -16.361 3.833 5.294 1.00 96.75 87 LEU A CA 1
ATOM 681 C C . LEU A 1 87 ? -17.586 4.126 4.420 1.00 96.75 87 LEU A C 1
ATOM 683 O O . LEU A 1 87 ? -18.474 4.862 4.845 1.00 96.75 87 LEU A O 1
ATOM 687 N N . ASN A 1 88 ? -17.664 3.510 3.239 1.00 97.81 88 ASN A N 1
ATOM 688 C CA . ASN A 1 88 ? -18.813 3.654 2.348 1.00 97.81 88 ASN A CA 1
ATOM 689 C C . ASN A 1 88 ? -20.062 2.956 2.909 1.00 97.81 88 ASN A C 1
ATOM 691 O O . ASN A 1 88 ? -21.136 3.549 2.944 1.00 97.81 88 ASN A O 1
ATOM 695 N N . LYS A 1 89 ? -19.923 1.724 3.419 1.00 97.19 89 LYS A N 1
ATOM 696 C CA . LYS A 1 89 ? -21.027 0.949 4.019 1.00 97.19 89 LYS A CA 1
ATOM 697 C C . LYS A 1 89 ? -21.609 1.622 5.266 1.00 97.19 89 LYS A C 1
ATOM 699 O O . LYS A 1 89 ? -22.806 1.523 5.502 1.00 97.19 89 LYS A O 1
ATOM 704 N N . THR A 1 90 ? -20.779 2.301 6.059 1.00 97.00 90 THR A N 1
ATOM 705 C CA . THR A 1 90 ? -21.209 3.000 7.286 1.00 97.00 90 THR A CA 1
ATOM 706 C C . THR A 1 90 ? -21.639 4.450 7.050 1.00 97.00 90 THR A C 1
ATOM 708 O O . THR A 1 90 ? -22.011 5.132 7.999 1.00 97.00 90 THR A O 1
ATOM 711 N N . GLY A 1 91 ? -21.592 4.939 5.806 1.00 96.50 91 GLY A N 1
ATOM 712 C CA . GLY A 1 91 ? -21.962 6.316 5.465 1.00 96.50 91 GLY A CA 1
ATOM 713 C C . GLY A 1 91 ? -20.961 7.381 5.929 1.00 96.50 91 GLY A C 1
ATOM 714 O O . GLY A 1 91 ? -21.236 8.571 5.803 1.00 96.50 91 GLY A O 1
ATOM 715 N N . LEU A 1 92 ? -19.785 6.985 6.430 1.00 96.75 92 LEU A N 1
ATOM 716 C CA . LEU A 1 92 ? -18.701 7.903 6.805 1.00 96.75 92 LEU A CA 1
ATOM 717 C C . LEU A 1 92 ? -17.981 8.498 5.586 1.00 96.75 92 LEU A C 1
ATOM 719 O O . LEU A 1 92 ? -17.259 9.490 5.701 1.00 96.75 92 LEU A O 1
ATOM 723 N N . ARG A 1 93 ? -18.155 7.888 4.412 1.00 95.75 93 ARG A N 1
ATOM 724 C CA . ARG A 1 93 ? -17.649 8.379 3.132 1.00 95.75 93 ARG A CA 1
ATOM 725 C C . ARG A 1 93 ? -18.657 8.066 2.032 1.00 95.75 93 ARG A C 1
ATOM 727 O O . ARG A 1 93 ? -19.280 7.013 2.048 1.00 95.75 93 ARG A O 1
ATOM 734 N N . SER A 1 94 ? -18.811 8.980 1.077 1.00 97.06 94 SER A N 1
ATOM 735 C CA . SER A 1 94 ? -19.553 8.702 -0.156 1.00 97.06 94 SER A CA 1
ATOM 736 C C . SER A 1 94 ? -18.596 8.116 -1.205 1.00 97.06 94 SER A C 1
ATOM 738 O O . SER A 1 94 ? -17.493 8.652 -1.386 1.00 97.06 94 SER A O 1
ATOM 740 N N . PRO A 1 95 ? -19.004 7.065 -1.936 1.00 96.75 95 PRO A N 1
ATOM 741 C CA . PRO A 1 95 ? -18.213 6.533 -3.042 1.00 96.75 95 PRO A CA 1
ATOM 742 C C . PRO A 1 95 ? -18.053 7.537 -4.196 1.00 96.75 95 PRO A C 1
ATOM 744 O O . PRO A 1 95 ? -17.079 7.453 -4.951 1.00 96.75 95 PRO A O 1
ATOM 747 N N . GLU A 1 96 ? -18.950 8.514 -4.330 1.00 96.94 96 GLU A N 1
ATOM 748 C CA . GLU A 1 96 ? -18.924 9.590 -5.329 1.00 96.94 96 GLU A CA 1
ATOM 749 C C . GLU A 1 96 ? -17.905 10.682 -4.991 1.00 96.94 96 GLU A C 1
ATOM 751 O O . GLU A 1 96 ? -17.387 11.318 -5.909 1.00 96.94 96 GLU A O 1
ATOM 756 N N . ALA A 1 97 ? -17.570 10.859 -3.708 1.00 95.44 97 ALA A N 1
ATOM 757 C CA . ALA A 1 97 ? -16.639 11.885 -3.252 1.00 95.44 97 ALA A CA 1
ATOM 758 C C . ALA A 1 97 ? -15.265 11.797 -3.958 1.00 95.44 97 ALA A C 1
ATOM 760 O O . ALA A 1 97 ? -14.851 10.718 -4.412 1.00 95.44 97 ALA A O 1
ATOM 761 N N . PRO A 1 98 ? -14.497 12.904 -4.017 1.00 93.38 98 PRO A N 1
ATOM 762 C CA . PRO A 1 98 ? -13.104 12.860 -4.448 1.00 93.38 98 PRO A CA 1
ATOM 763 C C . PRO A 1 98 ? -12.324 11.827 -3.632 1.00 93.38 98 PRO A C 1
ATOM 765 O O . PRO A 1 98 ? -12.361 11.838 -2.399 1.00 93.38 98 PRO A 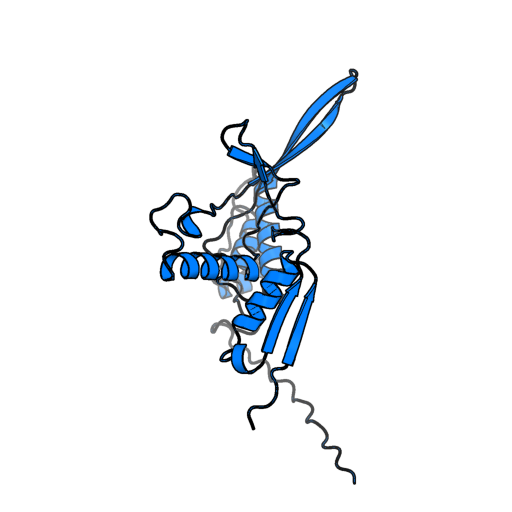O 1
ATOM 768 N N . LEU A 1 99 ? -11.632 10.913 -4.321 1.00 93.56 99 LEU A N 1
ATOM 769 C CA . LEU A 1 99 ? -10.943 9.774 -3.699 1.00 93.56 99 LEU A CA 1
ATOM 770 C C . LEU A 1 99 ? -11.907 8.881 -2.876 1.00 93.56 99 LEU A C 1
ATOM 772 O O . LEU A 1 99 ? -11.524 8.336 -1.847 1.00 93.56 99 LEU A O 1
ATOM 776 N N . GLY A 1 100 ? -13.190 8.795 -3.248 1.00 95.31 100 GLY A N 1
ATOM 777 C CA . GLY A 1 100 ? -14.260 8.098 -2.507 1.00 95.31 100 GLY A CA 1
ATOM 778 C C . GLY A 1 100 ? -14.091 6.578 -2.400 1.00 95.31 100 GLY A C 1
ATOM 779 O O . GLY A 1 100 ? -14.635 5.937 -1.506 1.00 95.31 100 GLY A O 1
ATOM 780 N N . THR A 1 101 ? -13.287 5.996 -3.285 1.00 95.88 101 THR A N 1
ATOM 781 C CA . THR A 1 101 ? -12.958 4.569 -3.313 1.00 95.88 101 THR A CA 1
ATOM 782 C C . THR A 1 101 ? -11.452 4.385 -3.432 1.00 95.88 101 THR A C 1
ATOM 784 O O . THR A 1 101 ? -10.748 5.288 -3.891 1.00 95.88 101 THR A O 1
ATOM 787 N N . LEU A 1 102 ? -10.958 3.192 -3.088 1.00 93.56 102 LEU A N 1
ATOM 788 C CA . LEU A 1 102 ? -9.543 2.860 -3.253 1.00 93.56 102 LEU A CA 1
ATOM 789 C C . LEU A 1 102 ? -9.067 3.096 -4.695 1.00 93.56 102 LEU A C 1
ATOM 791 O O . LEU A 1 102 ? -8.046 3.737 -4.898 1.00 93.56 102 LEU A O 1
ATOM 795 N N . ASP A 1 103 ? -9.837 2.651 -5.692 1.00 91.75 103 ASP A N 1
ATOM 796 C CA . ASP A 1 103 ? -9.457 2.745 -7.110 1.00 91.75 103 ASP A CA 1
ATOM 797 C C . ASP A 1 103 ? -9.508 4.206 -7.639 1.00 91.75 103 ASP A C 1
ATOM 799 O O . ASP A 1 103 ? -8.899 4.546 -8.660 1.00 91.75 103 ASP A O 1
ATOM 803 N N . LYS A 1 104 ? -10.222 5.107 -6.942 1.00 94.31 104 LYS A N 1
ATOM 804 C CA . LYS A 1 104 ? -10.146 6.564 -7.161 1.00 94.31 104 LYS A CA 1
ATOM 805 C C . LYS A 1 104 ? -8.934 7.181 -6.457 1.00 94.31 104 LYS A C 1
ATOM 807 O O . LYS A 1 104 ? -8.349 8.108 -7.007 1.00 94.31 104 LYS A O 1
ATOM 812 N N . ALA A 1 105 ? -8.591 6.690 -5.266 1.00 92.19 105 ALA A N 1
ATOM 813 C CA . ALA A 1 105 ? -7.528 7.222 -4.417 1.00 92.19 105 ALA A CA 1
ATOM 814 C C . ALA A 1 105 ? -6.115 6.804 -4.854 1.00 92.19 105 ALA A C 1
ATOM 816 O O . ALA A 1 105 ? -5.189 7.604 -4.770 1.00 92.19 105 ALA A O 1
ATOM 817 N N . PHE A 1 106 ? -5.956 5.572 -5.334 1.00 90.56 106 PHE A N 1
ATOM 818 C CA . PHE A 1 106 ? -4.687 5.011 -5.782 1.00 90.56 106 PHE A CA 1
ATOM 819 C C . PHE A 1 106 ? -4.677 4.922 -7.305 1.00 90.56 106 PHE A C 1
ATOM 821 O O . PHE A 1 106 ? -5.557 4.308 -7.910 1.00 90.56 106 PHE A O 1
ATOM 828 N N . LYS A 1 107 ? -3.665 5.527 -7.928 1.00 88.06 107 LYS A N 1
ATOM 829 C CA . LYS A 1 107 ? -3.407 5.437 -9.367 1.00 88.06 107 LYS A CA 1
ATOM 830 C C . LYS A 1 107 ? -2.043 4.806 -9.584 1.00 88.06 107 LYS A C 1
ATOM 832 O O . LYS A 1 107 ? -1.086 5.162 -8.903 1.00 88.06 107 LYS A O 1
ATOM 837 N N . GLY A 1 108 ? -1.984 3.849 -10.505 1.00 88.31 108 GLY A N 1
ATOM 838 C CA . GLY A 1 108 ? -0.731 3.202 -10.869 1.00 88.31 108 GLY A CA 1
ATOM 839 C C . GLY A 1 108 ? 0.234 4.218 -11.470 1.00 88.31 108 GLY A C 1
ATOM 840 O O . GLY A 1 108 ? -0.147 4.988 -12.351 1.00 88.31 108 GLY A O 1
ATOM 841 N N . LEU A 1 109 ? 1.473 4.198 -10.991 1.00 87.75 109 LEU A N 1
ATOM 842 C CA . LEU A 1 109 ? 2.583 4.954 -11.545 1.00 87.75 109 LEU A CA 1
ATOM 843 C C . LEU A 1 109 ? 3.715 3.964 -11.819 1.00 87.75 109 LEU A C 1
ATOM 845 O O . LEU A 1 109 ? 4.183 3.290 -10.906 1.00 87.75 109 LEU A O 1
ATOM 849 N N . SER A 1 110 ? 4.114 3.861 -13.083 1.00 88.75 110 SER A N 1
ATOM 850 C CA . SER A 1 110 ? 5.084 2.855 -13.547 1.00 88.75 110 SER A CA 1
ATOM 851 C C . SER A 1 110 ? 6.504 3.409 -13.632 1.00 88.75 110 SER A C 1
ATOM 853 O O . SER A 1 110 ? 7.371 2.809 -14.250 1.00 88.75 110 SER A O 1
ATOM 855 N N . HIS A 1 111 ? 6.744 4.580 -13.051 1.00 87.69 111 HIS A N 1
ATOM 856 C CA . HIS A 1 111 ? 8.058 5.193 -13.009 1.00 87.69 111 HIS A CA 1
ATOM 857 C C . HIS A 1 111 ? 8.211 6.047 -11.758 1.00 87.69 111 HIS A C 1
ATOM 859 O O . HIS A 1 111 ? 7.247 6.604 -11.235 1.00 87.69 111 HIS A O 1
ATOM 865 N N . PHE A 1 112 ? 9.438 6.162 -11.285 1.00 85.69 112 PHE A N 1
ATOM 866 C CA . PHE A 1 112 ? 9.803 6.970 -10.139 1.00 85.69 112 PHE A CA 1
ATOM 867 C C . PHE A 1 112 ? 11.062 7.764 -10.469 1.00 85.69 112 PHE A C 1
ATOM 869 O O . PHE A 1 112 ? 11.947 7.264 -11.159 1.00 85.69 112 PHE A O 1
ATOM 876 N N . PHE A 1 113 ? 11.125 9.003 -9.990 1.00 86.56 113 PHE A N 1
ATOM 877 C CA . PHE A 1 113 ? 12.267 9.881 -10.187 1.00 86.56 113 PHE A CA 1
ATOM 878 C C . PHE A 1 113 ? 12.965 10.121 -8.854 1.00 86.56 113 PHE A C 1
ATOM 880 O O . PHE A 1 113 ? 12.347 10.588 -7.897 1.00 86.56 113 PHE A O 1
ATOM 887 N N . LEU A 1 114 ? 14.258 9.833 -8.823 1.00 86.88 114 LEU A N 1
ATOM 888 C CA . LEU A 1 114 ? 15.185 10.394 -7.852 1.00 86.88 114 LEU A CA 1
ATOM 889 C C . LEU A 1 114 ? 15.965 11.507 -8.540 1.00 86.88 114 LEU A C 1
ATOM 891 O O . LEU A 1 114 ? 16.113 11.509 -9.759 1.00 86.88 114 LEU A O 1
ATOM 895 N N . ALA A 1 115 ? 16.459 12.457 -7.766 1.00 87.94 115 ALA A N 1
ATOM 896 C CA . ALA A 1 115 ? 17.361 13.467 -8.278 1.00 87.94 115 ALA A CA 1
ATOM 897 C C . ALA A 1 115 ? 18.546 13.587 -7.329 1.00 87.94 115 ALA A C 1
ATOM 899 O O . ALA A 1 115 ? 18.378 13.506 -6.112 1.00 87.94 115 ALA A O 1
ATOM 900 N N . GLU A 1 116 ? 19.729 13.730 -7.907 1.00 91.12 116 GLU A N 1
ATOM 901 C CA . GLU A 1 116 ? 20.978 13.896 -7.181 1.00 91.12 116 GLU A CA 1
ATOM 902 C C . GLU A 1 116 ? 21.681 15.156 -7.672 1.00 91.12 116 GLU A C 1
ATOM 904 O O . GLU A 1 116 ? 21.734 15.424 -8.872 1.00 91.12 116 GLU A O 1
ATOM 909 N N . ASP A 1 117 ? 22.224 15.921 -6.735 1.00 94.38 117 ASP A N 1
ATOM 910 C CA . ASP A 1 117 ? 23.075 17.061 -7.038 1.00 94.38 117 ASP A CA 1
ATOM 911 C C . ASP A 1 117 ? 24.479 16.554 -7.385 1.00 94.38 117 ASP A C 1
ATOM 913 O O . ASP A 1 117 ? 25.192 16.032 -6.528 1.00 94.38 117 ASP A O 1
ATOM 917 N N . LEU A 1 118 ? 24.886 16.712 -8.645 1.00 90.12 118 LEU A N 1
ATOM 918 C CA . LEU A 1 118 ? 26.218 16.344 -9.121 1.00 90.12 118 LEU A CA 1
ATOM 919 C C . LEU A 1 118 ? 27.113 17.586 -9.225 1.00 90.12 118 LEU A C 1
ATOM 921 O O . LEU A 1 118 ? 26.826 18.472 -10.041 1.00 90.12 118 LEU A O 1
ATOM 925 N N . PRO A 1 119 ? 28.211 17.657 -8.449 1.00 93.12 119 PRO A N 1
ATOM 926 C CA . PRO A 1 119 ? 29.217 18.700 -8.603 1.00 93.12 119 PRO A CA 1
ATOM 927 C C . PRO A 1 119 ? 29.873 18.615 -9.982 1.00 93.12 119 PRO A C 1
ATOM 929 O O . PRO A 1 119 ? 30.288 17.540 -10.419 1.00 93.12 119 PRO A O 1
ATOM 932 N N . GLN A 1 120 ? 29.993 19.755 -10.648 1.00 92.75 120 GLN A N 1
ATOM 933 C CA . GLN A 1 120 ? 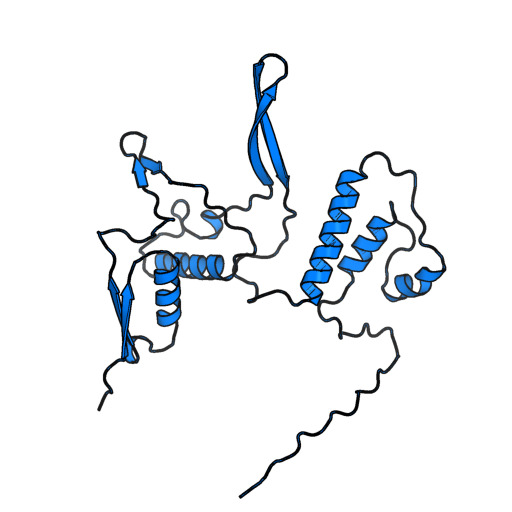30.634 19.882 -11.949 1.00 92.75 120 GLN A CA 1
ATOM 934 C C . GLN A 1 120 ? 32.090 20.353 -11.808 1.00 92.75 120 GLN A C 1
ATOM 936 O O . GLN A 1 120 ? 32.439 21.009 -10.821 1.00 92.75 120 GLN A O 1
ATOM 941 N N . PRO A 1 121 ? 32.963 20.064 -12.794 1.00 91.69 121 PRO A N 1
ATOM 942 C CA . PRO A 1 121 ? 34.366 20.489 -12.757 1.00 91.69 121 PRO A CA 1
ATOM 943 C C . PRO A 1 121 ? 34.576 22.010 -12.680 1.00 91.69 121 PRO A C 1
ATOM 945 O O . PRO A 1 121 ? 35.621 22.456 -12.214 1.00 91.69 121 PRO A O 1
ATOM 948 N N . ASP A 1 122 ? 33.600 22.804 -13.125 1.00 94.00 122 ASP A N 1
AT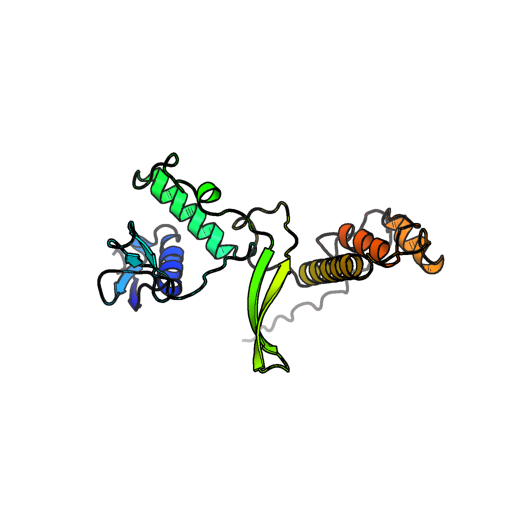OM 949 C CA . ASP A 1 122 ? 33.612 24.272 -13.069 1.00 94.00 122 ASP A CA 1
ATOM 950 C C . ASP A 1 122 ? 33.123 24.843 -11.720 1.00 94.00 122 ASP A C 1
ATOM 952 O O . ASP A 1 122 ? 33.030 26.060 -11.555 1.00 94.00 122 ASP A O 1
ATOM 956 N N . GLY A 1 123 ? 32.823 23.974 -10.748 1.00 92.00 123 GLY A N 1
ATOM 957 C CA . GLY A 1 123 ? 32.321 24.343 -9.425 1.00 92.00 123 GLY A CA 1
ATOM 958 C C . GLY A 1 123 ? 30.808 24.565 -9.356 1.00 92.00 123 GLY A C 1
ATOM 959 O O . GLY A 1 123 ? 30.300 24.885 -8.281 1.00 92.00 123 GLY A O 1
ATOM 960 N N . THR A 1 124 ? 30.073 24.392 -10.459 1.00 94.69 124 THR A N 1
ATOM 961 C CA . THR A 1 124 ? 28.604 24.429 -10.451 1.00 94.69 124 THR A CA 1
ATOM 962 C C . THR A 1 124 ? 28.006 23.102 -9.967 1.00 94.69 124 THR A C 1
ATOM 964 O O . THR A 1 124 ? 28.701 22.096 -9.826 1.00 94.69 124 THR A O 1
ATOM 967 N N . VAL A 1 125 ? 26.703 23.090 -9.671 1.00 92.75 125 VAL A N 1
ATOM 968 C CA . VAL A 1 125 ? 25.950 21.875 -9.320 1.00 92.75 125 VAL A CA 1
ATOM 969 C C . VAL A 1 125 ? 24.905 21.634 -10.398 1.00 92.75 125 VAL A C 1
ATOM 971 O O . VAL A 1 125 ? 24.106 22.521 -10.699 1.00 92.75 125 VAL A O 1
ATOM 974 N N . SER A 1 126 ? 24.896 20.433 -10.970 1.00 92.25 126 SER A N 1
ATOM 975 C CA . SER A 1 126 ? 23.863 20.001 -11.909 1.00 92.25 126 SER A CA 1
ATOM 976 C C . SER A 1 126 ? 22.939 18.987 -11.247 1.00 92.25 126 SER A C 1
ATOM 978 O O . SER A 1 126 ? 23.419 18.007 -10.679 1.00 92.25 126 SER A O 1
ATOM 980 N N . LEU A 1 127 ? 21.629 19.156 -11.395 1.00 91.25 127 LEU A N 1
ATOM 981 C CA . LEU A 1 127 ? 20.660 18.160 -10.953 1.00 91.25 127 LEU A CA 1
ATOM 982 C C . LEU A 1 127 ? 20.613 17.000 -11.958 1.00 91.25 127 LEU A C 1
ATOM 984 O O . LEU A 1 127 ? 20.216 17.193 -13.108 1.00 91.25 127 LEU A O 1
ATOM 988 N N . HIS A 1 128 ? 20.989 15.798 -11.531 1.00 86.75 128 HIS A N 1
ATOM 989 C CA . HIS A 1 128 ? 20.895 14.592 -12.345 1.00 86.75 128 HIS A CA 1
ATOM 990 C C . HIS A 1 128 ? 19.621 13.805 -12.013 1.00 86.75 128 HIS A C 1
ATOM 992 O O . HIS A 1 128 ? 19.479 13.321 -10.885 1.00 86.75 128 HIS A O 1
ATOM 998 N N . PRO A 1 129 ? 18.676 13.665 -12.962 1.00 88.88 129 PRO A N 1
ATOM 999 C CA . PRO A 1 129 ? 17.461 12.899 -12.743 1.00 88.88 129 PRO A CA 1
ATOM 1000 C C . PRO A 1 129 ? 17.703 11.404 -12.983 1.00 88.88 129 PRO A C 1
ATOM 1002 O O . PRO A 1 129 ? 17.964 10.959 -14.098 1.00 88.88 129 PRO A O 1
ATOM 1005 N N . TRP A 1 130 ? 17.506 10.612 -11.942 1.00 84.75 130 TRP A N 1
ATOM 1006 C CA . TRP A 1 130 ? 17.457 9.160 -11.996 1.00 84.75 130 TRP A CA 1
ATOM 1007 C C . TRP A 1 130 ? 16.014 8.710 -12.223 1.00 84.75 130 TRP A C 1
ATOM 1009 O O . TRP A 1 130 ? 15.189 8.734 -11.307 1.00 84.75 130 TRP A O 1
ATOM 1019 N N . ARG A 1 131 ? 15.693 8.287 -13.445 1.00 85.31 131 ARG A N 1
ATOM 1020 C CA . ARG A 1 131 ? 14.398 7.676 -13.755 1.00 85.31 131 ARG A CA 1
ATOM 1021 C C . ARG A 1 131 ? 14.476 6.165 -13.566 1.00 85.31 131 ARG A C 1
ATOM 1023 O O . ARG A 1 131 ? 15.284 5.499 -14.201 1.00 85.31 131 ARG A O 1
ATOM 1030 N N . ILE A 1 132 ? 13.604 5.630 -12.721 1.00 82.50 132 ILE A N 1
ATOM 1031 C CA . ILE A 1 132 ? 13.437 4.196 -12.490 1.00 82.50 132 ILE A CA 1
ATOM 1032 C C . ILE A 1 132 ? 12.089 3.787 -13.074 1.00 82.50 132 ILE A C 1
ATOM 1034 O O . ILE A 1 132 ? 11.053 4.216 -12.571 1.00 82.50 132 ILE A O 1
ATOM 1038 N N . ASP A 1 133 ? 12.098 2.966 -14.123 1.00 82.44 133 ASP A N 1
ATOM 1039 C CA . ASP A 1 133 ? 10.890 2.416 -14.741 1.00 82.44 133 ASP A CA 1
ATOM 1040 C C . ASP A 1 133 ? 10.563 1.025 -14.175 1.00 82.44 133 ASP A C 1
ATOM 1042 O O . ASP A 1 133 ? 11.431 0.163 -14.025 1.00 82.44 133 ASP A O 1
ATOM 1046 N N . PHE A 1 134 ? 9.284 0.794 -13.892 1.00 81.94 134 PHE A N 1
ATOM 1047 C CA . PHE A 1 134 ? 8.736 -0.477 -13.434 1.00 81.94 134 PHE A CA 1
ATOM 1048 C C . PHE A 1 134 ? 7.787 -1.025 -14.492 1.00 81.94 134 PHE A C 1
ATOM 1050 O O . PHE A 1 134 ? 6.933 -0.299 -14.997 1.00 81.94 134 PHE A O 1
ATOM 1057 N N . GLN A 1 135 ? 7.893 -2.315 -14.803 1.00 80.75 135 GLN A N 1
ATOM 1058 C CA . GLN A 1 135 ? 6.943 -2.948 -15.712 1.00 80.75 135 GLN A CA 1
ATOM 1059 C C . GLN A 1 135 ? 5.606 -3.171 -14.989 1.00 80.75 135 GLN A C 1
ATOM 1061 O O . GLN A 1 135 ? 5.584 -3.853 -13.958 1.00 80.75 135 GLN A O 1
ATOM 1066 N N . PRO A 1 136 ? 4.494 -2.594 -15.479 1.00 84.38 136 PRO A N 1
ATOM 1067 C CA . PRO A 1 136 ? 3.184 -2.856 -14.909 1.00 84.38 136 PRO A CA 1
ATOM 1068 C C . PRO A 1 136 ? 2.706 -4.261 -15.290 1.00 84.38 136 PRO A C 1
ATOM 1070 O O . PRO A 1 136 ? 3.144 -4.851 -16.275 1.00 84.38 136 PRO A O 1
ATOM 1073 N N . ASN A 1 137 ? 1.743 -4.779 -14.536 1.00 83.19 137 ASN A N 1
ATOM 1074 C CA . ASN A 1 137 ? 1.002 -5.981 -14.895 1.00 83.19 137 ASN A CA 1
ATOM 1075 C C . ASN A 1 137 ? -0.512 -5.712 -14.797 1.00 83.19 137 ASN A C 1
ATOM 1077 O O . ASN A 1 137 ? -0.943 -4.632 -14.390 1.00 83.19 137 ASN A O 1
ATOM 1081 N N . ALA A 1 138 ? -1.324 -6.686 -15.208 1.00 85.94 138 ALA A N 1
ATOM 1082 C CA . ALA A 1 138 ? -2.784 -6.602 -15.124 1.00 85.94 138 ALA A CA 1
ATOM 1083 C C . ALA A 1 138 ? -3.338 -7.053 -13.757 1.00 85.94 138 ALA A C 1
ATOM 1085 O O . ALA A 1 138 ? -4.554 -7.141 -13.583 1.00 85.94 138 ALA A O 1
ATOM 1086 N N . GLU A 1 139 ? -2.467 -7.387 -12.801 1.00 85.38 139 GLU A N 1
ATOM 1087 C CA . GLU A 1 139 ? -2.890 -7.864 -11.490 1.00 85.38 139 GLU A CA 1
ATOM 1088 C C . GLU A 1 139 ? -3.424 -6.706 -10.647 1.00 85.38 139 GLU A C 1
ATOM 1090 O O . GLU A 1 139 ? -3.026 -5.548 -10.787 1.00 85.38 139 GLU A O 1
ATOM 1095 N N . LYS A 1 140 ? -4.361 -7.022 -9.752 1.00 87.81 140 LYS A N 1
ATOM 1096 C CA . LYS A 1 140 ? -4.963 -6.034 -8.861 1.00 87.81 140 LYS A CA 1
ATOM 1097 C C . LYS A 1 140 ? -4.278 -6.095 -7.494 1.00 87.81 140 LYS A C 1
ATOM 1099 O O . LYS A 1 140 ? -4.429 -7.110 -6.809 1.00 87.81 140 LYS A O 1
ATOM 1104 N N . PRO A 1 141 ? -3.621 -5.016 -7.034 1.00 89.62 141 PRO A N 1
ATOM 1105 C CA . PRO A 1 141 ? -3.030 -4.997 -5.704 1.00 89.62 141 PRO A CA 1
ATOM 1106 C C . PRO A 1 141 ? -4.069 -5.264 -4.606 1.00 89.62 141 PRO A C 1
ATOM 1108 O O . PRO A 1 141 ? -5.185 -4.716 -4.613 1.00 89.62 141 PRO A O 1
ATOM 1111 N N . GLY A 1 142 ? -3.694 -6.108 -3.650 1.00 88.25 142 GLY A N 1
ATOM 1112 C CA . GLY A 1 142 ? -4.543 -6.570 -2.553 1.00 88.25 142 GLY A CA 1
ATOM 1113 C C . GLY A 1 142 ? -5.367 -7.820 -2.868 1.00 88.25 142 GLY A C 1
ATOM 1114 O O . GLY A 1 142 ? -6.235 -8.165 -2.066 1.00 88.25 142 GLY A O 1
ATOM 1115 N N . THR A 1 143 ? -5.142 -8.469 -4.016 1.00 86.88 143 THR A N 1
ATOM 1116 C CA . THR A 1 143 ? -5.805 -9.732 -4.405 1.00 86.88 143 THR A CA 1
ATOM 1117 C C . THR A 1 143 ? -4.857 -10.935 -4.436 1.00 86.88 143 THR A C 1
ATOM 1119 O O . THR A 1 143 ? -5.315 -12.065 -4.600 1.00 86.88 143 THR A O 1
ATOM 1122 N N . GLY A 1 144 ? -3.554 -10.707 -4.250 1.00 80.00 144 GLY A N 1
ATOM 1123 C CA . GLY A 1 144 ? -2.516 -11.732 -4.241 1.00 80.00 144 GLY A CA 1
ATOM 1124 C C . GLY A 1 144 ? -2.350 -12.460 -2.899 1.00 80.00 144 GLY A C 1
ATOM 1125 O O . GLY A 1 144 ? -2.975 -12.139 -1.886 1.00 80.00 144 GLY A O 1
ATOM 1126 N N . GLY A 1 145 ? -1.489 -13.484 -2.909 1.00 77.38 145 GLY A N 1
ATOM 1127 C CA . GLY A 1 145 ? -1.143 -14.315 -1.747 1.00 77.38 145 GLY A CA 1
ATOM 1128 C C . GLY A 1 145 ? 0.038 -13.787 -0.917 1.00 77.38 145 GLY A C 1
ATOM 1129 O O . GLY A 1 145 ? 0.623 -12.756 -1.229 1.00 77.38 145 GLY A O 1
ATOM 1130 N N . LEU A 1 146 ? 0.400 -14.507 0.157 1.00 68.06 146 LEU A N 1
ATOM 1131 C CA . LEU A 1 146 ? 1.352 -14.012 1.165 1.00 68.06 146 LEU A CA 1
ATOM 1132 C C . LEU A 1 146 ? 2.798 -13.862 0.652 1.00 68.06 146 LEU A C 1
ATOM 1134 O O . LEU A 1 146 ? 3.465 -12.940 1.105 1.00 68.06 146 LEU A O 1
ATOM 1138 N N . LEU A 1 147 ? 3.265 -14.719 -0.270 1.00 69.44 147 LEU A N 1
ATOM 1139 C CA . LEU A 1 147 ? 4.533 -14.601 -1.014 1.00 69.44 147 LEU A CA 1
ATOM 1140 C C . LEU A 1 147 ? 4.487 -15.464 -2.296 1.00 69.44 147 LEU A C 1
ATOM 1142 O O . LEU A 1 147 ? 3.881 -16.542 -2.269 1.00 69.44 147 LEU A O 1
ATOM 1146 N N . PRO A 1 148 ? 5.160 -15.061 -3.393 1.00 71.62 148 PRO A N 1
ATOM 1147 C CA . PRO A 1 148 ? 5.458 -15.954 -4.509 1.00 71.62 148 PRO A CA 1
ATOM 1148 C C . PRO A 1 148 ? 6.264 -17.180 -4.054 1.00 71.62 148 PRO A C 1
ATOM 1150 O O . PRO A 1 148 ? 7.057 -17.121 -3.113 1.00 71.62 148 PRO A O 1
ATOM 1153 N N . SER A 1 149 ? 6.091 -18.312 -4.737 1.00 79.50 149 SER A N 1
ATOM 1154 C CA . SER A 1 149 ? 6.948 -19.481 -4.513 1.00 79.50 149 SER A CA 1
ATOM 1155 C C . SER A 1 149 ? 8.388 -19.196 -4.977 1.00 79.50 149 SER A C 1
ATOM 1157 O O . SER A 1 149 ? 8.590 -18.334 -5.836 1.00 79.50 149 SER A O 1
ATOM 1159 N N . PRO A 1 150 ? 9.406 -19.946 -4.508 1.00 79.56 150 PRO A N 1
ATOM 1160 C CA . PRO A 1 150 ? 10.767 -19.827 -5.043 1.00 79.56 150 PRO A CA 1
ATOM 1161 C C . PRO A 1 150 ? 10.828 -19.950 -6.573 1.00 79.56 150 PRO A C 1
ATOM 1163 O O . PRO A 1 150 ? 11.613 -19.269 -7.227 1.00 79.56 150 PRO A O 1
ATOM 1166 N N . PHE A 1 151 ? 9.963 -20.784 -7.156 1.00 79.88 151 PHE A N 1
ATOM 1167 C CA . PHE A 1 151 ? 9.867 -20.929 -8.605 1.00 79.88 151 PHE A CA 1
ATOM 1168 C C . PHE A 1 151 ? 9.236 -19.703 -9.278 1.00 79.88 151 PHE A C 1
ATOM 1170 O O . PHE A 1 151 ? 9.730 -19.257 -10.309 1.00 79.88 151 PHE A O 1
ATOM 1177 N N . ALA A 1 152 ? 8.209 -19.107 -8.671 1.00 77.06 152 ALA A N 1
ATOM 1178 C CA . ALA A 1 152 ? 7.636 -17.856 -9.158 1.00 77.06 152 ALA A CA 1
ATOM 1179 C C . ALA A 1 152 ? 8.660 -16.709 -9.101 1.00 77.06 152 ALA A C 1
ATOM 1181 O O . ALA A 1 152 ? 8.774 -15.949 -10.058 1.00 77.06 152 ALA A O 1
ATOM 1182 N N . TYR A 1 153 ? 9.484 -16.636 -8.049 1.00 80.69 153 TYR A N 1
ATOM 1183 C CA . TYR A 1 153 ? 10.607 -15.693 -7.996 1.00 80.69 153 TYR A CA 1
ATOM 1184 C C . TYR A 1 153 ? 11.620 -15.921 -9.122 1.00 80.69 153 TYR A C 1
ATOM 1186 O O . TYR A 1 153 ? 12.073 -14.958 -9.735 1.00 80.69 153 TYR A O 1
ATOM 1194 N N . PHE A 1 154 ? 11.949 -17.178 -9.433 1.00 81.12 154 PHE A N 1
ATOM 1195 C CA . PHE A 1 154 ? 12.806 -17.498 -10.575 1.00 81.12 154 PHE A CA 1
ATOM 1196 C C . PHE A 1 154 ? 12.195 -17.023 -11.902 1.00 81.12 154 PHE A C 1
ATOM 1198 O O . PHE A 1 154 ? 12.894 -16.409 -12.704 1.00 81.12 154 PHE A O 1
ATOM 1205 N N . GLN A 1 155 ? 10.894 -17.247 -12.122 1.00 80.88 155 GLN A N 1
ATOM 1206 C CA . GLN A 1 155 ? 10.194 -16.761 -13.318 1.00 80.88 155 GLN A CA 1
ATOM 1207 C C . GLN A 1 155 ? 10.235 -15.231 -13.417 1.00 80.88 155 GLN A C 1
ATOM 1209 O O . GLN A 1 155 ? 10.536 -14.696 -14.482 1.00 80.88 155 GLN A O 1
ATOM 1214 N N . MET A 1 156 ? 9.986 -14.528 -12.307 1.00 81.62 156 MET A N 1
ATOM 1215 C CA . MET A 1 156 ? 10.078 -13.067 -12.245 1.00 81.62 156 MET A CA 1
ATOM 1216 C C . MET A 1 156 ? 11.488 -12.580 -12.587 1.00 81.62 156 MET A C 1
ATOM 1218 O O . MET A 1 156 ? 11.635 -11.702 -13.431 1.00 81.62 156 MET A O 1
ATOM 1222 N N . ALA A 1 157 ? 12.522 -13.182 -11.991 1.00 83.12 157 ALA A N 1
ATOM 1223 C CA . ALA A 1 157 ? 13.912 -12.828 -12.266 1.00 83.12 157 ALA A CA 1
ATOM 1224 C C . ALA A 1 157 ? 14.283 -13.070 -13.737 1.00 83.12 157 ALA A C 1
ATOM 1226 O O . ALA A 1 157 ? 14.891 -12.205 -14.362 1.00 83.12 157 ALA A O 1
ATOM 1227 N N . ALA A 1 158 ? 13.876 -14.206 -14.311 1.00 81.88 158 ALA A N 1
ATOM 1228 C CA . ALA A 1 158 ? 14.122 -14.518 -15.716 1.00 81.88 158 ALA A CA 1
ATOM 1229 C C . ALA A 1 158 ? 13.475 -13.488 -16.658 1.00 81.88 158 ALA A C 1
ATOM 1231 O O . ALA A 1 158 ? 14.132 -13.028 -17.591 1.00 81.88 158 ALA A O 1
ATOM 1232 N N . ARG A 1 159 ? 12.226 -13.079 -16.382 1.00 79.50 159 ARG A N 1
ATOM 1233 C CA . ARG A 1 159 ? 11.540 -12.016 -17.136 1.00 79.50 159 ARG A CA 1
ATOM 1234 C C . ARG A 1 159 ? 12.235 -10.668 -16.981 1.00 79.50 159 ARG A C 1
ATOM 1236 O O . ARG A 1 159 ? 12.530 -10.030 -17.977 1.00 79.50 159 ARG A O 1
ATOM 1243 N N . SER A 1 160 ? 12.583 -10.272 -15.755 1.00 77.56 160 SER A N 1
ATOM 1244 C CA . SER A 1 160 ? 13.284 -9.004 -15.512 1.00 77.56 160 SER A CA 1
ATOM 1245 C C . SER A 1 160 ? 14.635 -8.928 -16.223 1.00 77.56 160 SER A C 1
ATOM 1247 O O . SER A 1 160 ? 14.992 -7.867 -16.726 1.00 77.56 160 SER A O 1
ATOM 1249 N N . VAL A 1 161 ? 15.376 -10.040 -16.283 1.00 79.38 161 VAL A N 1
ATOM 1250 C CA . VAL A 1 161 ? 16.630 -10.127 -17.043 1.00 79.38 161 VAL A CA 1
ATOM 1251 C C . VAL A 1 161 ? 16.364 -9.995 -18.540 1.00 79.38 161 VAL A C 1
ATOM 1253 O O . VAL A 1 161 ? 17.054 -9.221 -19.193 1.00 79.38 161 VAL A O 1
ATOM 1256 N N . ALA A 1 162 ? 15.365 -10.696 -19.081 1.00 74.56 162 ALA A N 1
ATOM 1257 C CA . ALA A 1 162 ? 15.007 -10.571 -20.492 1.00 74.56 162 ALA A CA 1
ATOM 1258 C C . ALA A 1 162 ? 14.616 -9.125 -20.853 1.00 74.56 162 ALA A C 1
ATOM 1260 O O . ALA A 1 162 ? 15.194 -8.556 -21.774 1.00 74.56 162 ALA A O 1
ATOM 1261 N N . ASP A 1 163 ? 13.749 -8.495 -20.056 1.00 72.88 163 ASP A N 1
ATOM 1262 C CA . ASP A 1 163 ? 13.304 -7.116 -20.275 1.00 72.88 163 ASP A CA 1
ATOM 1263 C C . ASP A 1 163 ? 14.447 -6.096 -20.159 1.00 72.88 163 ASP A C 1
ATOM 1265 O O . ASP A 1 163 ? 14.471 -5.099 -20.878 1.00 72.88 163 ASP A O 1
ATOM 1269 N N . ALA A 1 164 ? 15.369 -6.287 -19.207 1.00 71.69 164 ALA A N 1
ATOM 1270 C CA . ALA A 1 164 ? 16.525 -5.404 -19.042 1.00 71.69 164 ALA A CA 1
ATOM 1271 C C . ALA A 1 164 ? 17.444 -5.476 -20.260 1.00 71.69 164 ALA A C 1
ATOM 1273 O O . ALA A 1 164 ? 17.882 -4.449 -20.771 1.00 71.69 164 ALA A O 1
ATOM 1274 N N . ILE A 1 165 ? 17.676 -6.689 -20.752 1.00 70.06 165 ILE A N 1
ATOM 1275 C CA . ILE A 1 165 ? 18.525 -6.912 -21.909 1.00 70.06 165 ILE A CA 1
ATOM 1276 C C . ILE A 1 165 ? 17.876 -6.365 -23.183 1.00 70.06 165 ILE A C 1
ATOM 1278 O O . ILE A 1 165 ? 18.568 -5.731 -23.973 1.00 70.06 165 ILE A O 1
ATOM 1282 N N . ASP A 1 166 ? 16.566 -6.540 -23.371 1.00 68.19 166 ASP A N 1
ATOM 1283 C CA . ASP A 1 166 ? 15.864 -5.955 -24.517 1.00 68.19 166 ASP A CA 1
ATOM 1284 C C . ASP A 1 166 ? 15.913 -4.421 -24.488 1.00 68.19 166 ASP A C 1
ATOM 1286 O O . ASP A 1 166 ? 16.121 -3.807 -25.530 1.00 68.19 166 ASP A O 1
ATOM 1290 N N . ARG A 1 167 ? 15.808 -3.784 -23.310 1.00 66.88 167 ARG A N 1
ATOM 1291 C CA . ARG A 1 167 ? 15.970 -2.325 -23.182 1.00 66.88 167 ARG A CA 1
ATOM 1292 C C . ARG A 1 167 ? 17.380 -1.863 -23.559 1.00 66.88 167 ARG A C 1
ATOM 1294 O O . ARG A 1 167 ? 17.501 -0.953 -24.377 1.00 66.88 167 ARG A O 1
ATOM 1301 N N . ASP A 1 168 ? 18.420 -2.503 -23.028 1.00 62.53 168 ASP A N 1
ATOM 1302 C CA . ASP A 1 168 ? 19.813 -2.071 -23.221 1.00 62.53 168 ASP A CA 1
ATOM 1303 C C . ASP A 1 168 ? 20.383 -2.447 -24.604 1.00 62.53 168 ASP A C 1
ATOM 1305 O O . ASP A 1 168 ? 21.233 -1.736 -25.140 1.00 62.53 168 ASP A O 1
ATOM 1309 N N . LEU A 1 169 ? 19.892 -3.527 -25.225 1.00 58.31 169 LEU A N 1
ATOM 1310 C CA . LEU A 1 169 ? 20.288 -3.975 -26.570 1.00 58.31 169 LEU A CA 1
ATOM 1311 C C . LEU A 1 169 ? 19.366 -3.461 -27.689 1.00 58.31 169 LEU A C 1
ATOM 1313 O O . LEU A 1 169 ? 19.510 -3.881 -28.836 1.00 58.31 169 LEU A O 1
ATOM 1317 N N . SER A 1 170 ? 18.466 -2.513 -27.396 1.00 53.47 170 SER A N 1
ATOM 1318 C CA . SER A 1 170 ? 17.657 -1.800 -28.409 1.00 53.47 170 SER A CA 1
ATOM 1319 C C . SER A 1 170 ? 18.501 -1.025 -29.436 1.00 53.47 170 SER A C 1
ATOM 1321 O O . SER A 1 170 ? 17.962 -0.487 -30.403 1.00 53.47 170 SER A O 1
ATOM 1323 N N . LEU A 1 171 ? 19.816 -0.928 -29.229 1.00 51.94 171 LEU A N 1
ATOM 1324 C CA . LEU A 1 171 ? 20.765 -0.392 -30.195 1.00 51.94 171 LEU A CA 1
ATOM 1325 C C . LEU A 1 171 ? 21.080 -1.480 -31.237 1.00 51.94 171 LEU A C 1
ATOM 1327 O O . LEU A 1 171 ? 21.971 -2.298 -31.045 1.00 51.94 171 LEU A O 1
ATOM 1331 N N . GLU A 1 172 ? 20.294 -1.485 -32.319 1.00 52.50 172 GLU A N 1
ATOM 1332 C CA . GLU A 1 172 ? 20.512 -2.220 -33.578 1.00 52.50 172 GLU A CA 1
ATOM 1333 C C . GLU A 1 172 ? 20.900 -3.708 -33.434 1.00 52.50 172 GLU A C 1
ATOM 1335 O O . GLU A 1 172 ? 22.054 -4.094 -33.607 1.00 52.50 172 GLU A O 1
ATOM 1340 N N . ALA A 1 173 ? 19.919 -4.591 -33.209 1.00 53.91 173 ALA A N 1
ATOM 1341 C CA . ALA A 1 173 ? 20.142 -6.029 -33.371 1.00 53.91 173 ALA A CA 1
ATOM 1342 C C . ALA A 1 173 ? 20.066 -6.428 -34.868 1.00 53.91 173 ALA A C 1
ATOM 1344 O O . ALA A 1 173 ? 19.017 -6.249 -35.500 1.00 53.91 173 ALA A O 1
ATOM 1345 N N . PRO A 1 174 ? 21.140 -6.985 -35.460 1.00 53.41 174 PRO A N 1
ATOM 1346 C CA . PRO A 1 174 ? 21.167 -7.370 -36.863 1.00 53.41 174 PRO A CA 1
ATOM 1347 C C . PRO A 1 174 ? 20.457 -8.715 -37.067 1.00 53.41 174 PRO A C 1
ATOM 1349 O O . PRO A 1 174 ? 21.014 -9.773 -36.795 1.00 53.41 174 PRO A O 1
ATOM 1352 N N . GLY A 1 175 ? 19.243 -8.672 -37.615 1.00 61.12 175 GLY A N 1
ATOM 1353 C CA . GLY A 1 175 ? 18.567 -9.839 -38.188 1.00 61.12 175 GLY A CA 1
ATOM 1354 C C . GLY A 1 175 ? 18.054 -10.881 -37.185 1.00 61.12 175 GLY A C 1
ATOM 1355 O O . GLY A 1 175 ? 18.449 -10.957 -36.028 1.00 61.12 175 GLY A O 1
ATOM 1356 N N . SER A 1 176 ? 17.115 -11.706 -37.646 1.00 70.44 176 SER A N 1
ATOM 1357 C CA . SER A 1 176 ? 16.503 -12.776 -36.853 1.00 70.44 176 SER A CA 1
ATOM 1358 C C . SER A 1 176 ? 17.548 -13.779 -36.342 1.00 70.44 176 SER A C 1
ATOM 1360 O O . SER A 1 176 ? 18.196 -14.460 -37.140 1.00 70.44 176 SER A O 1
ATOM 1362 N N . HIS A 1 177 ? 17.659 -13.934 -35.025 1.00 81.00 177 HIS A N 1
ATOM 1363 C CA . HIS A 1 177 ? 18.438 -14.981 -34.376 1.00 81.00 177 HIS A CA 1
ATOM 1364 C C . HIS A 1 177 ? 17.721 -16.339 -34.439 1.00 81.00 177 HIS A C 1
ATOM 1366 O O . HIS A 1 177 ? 16.622 -16.528 -33.896 1.00 81.00 177 HIS A O 1
ATOM 1372 N N . TRP A 1 178 ? 18.401 -17.315 -35.037 1.00 85.88 178 TRP A N 1
ATOM 1373 C CA . TRP A 1 178 ? 17.981 -18.712 -35.072 1.00 85.88 178 TRP A CA 1
ATOM 1374 C C . TRP A 1 178 ? 18.537 -19.493 -33.885 1.00 85.88 178 TRP A C 1
ATOM 1376 O O . TRP A 1 178 ? 19.734 -19.474 -33.602 1.00 85.88 178 TRP A O 1
ATOM 1386 N N . LEU A 1 179 ? 17.655 -20.204 -33.186 1.00 85.19 179 LEU A N 1
ATOM 1387 C CA . LEU A 1 179 ? 18.025 -21.044 -32.057 1.00 85.19 179 LEU A CA 1
ATOM 1388 C C . LEU A 1 179 ? 18.921 -22.209 -32.531 1.00 85.19 179 LEU A C 1
ATOM 1390 O O . LEU A 1 179 ? 18.585 -22.844 -33.528 1.00 85.19 179 LEU A O 1
ATOM 1394 N N . PRO A 1 180 ? 20.018 -22.554 -31.830 1.00 88.00 180 PRO A N 1
ATOM 1395 C CA . PRO A 1 180 ? 20.834 -23.716 -32.186 1.00 88.00 180 PRO A CA 1
ATOM 1396 C C . PRO A 1 180 ? 20.051 -25.040 -32.139 1.00 88.00 180 PRO A C 1
ATOM 1398 O O . PRO A 1 180 ? 19.303 -25.279 -31.186 1.00 88.00 180 PRO A O 1
ATOM 1401 N N . ASP A 1 181 ? 20.304 -25.940 -33.097 1.00 88.12 181 ASP A N 1
ATOM 1402 C CA . ASP A 1 181 ? 19.583 -27.216 -33.297 1.00 88.12 181 ASP A CA 1
ATOM 1403 C C . ASP A 1 181 ? 19.428 -28.062 -32.028 1.00 88.12 181 ASP A C 1
ATOM 1405 O O . ASP A 1 181 ? 18.377 -28.658 -31.773 1.00 88.12 181 ASP A O 1
ATOM 1409 N N . ARG A 1 182 ? 20.450 -28.056 -31.160 1.00 88.19 182 ARG A N 1
ATOM 1410 C CA . ARG A 1 182 ? 20.440 -28.786 -29.879 1.00 88.19 182 ARG A CA 1
ATOM 1411 C C . ARG A 1 182 ? 19.263 -28.416 -28.966 1.00 88.19 182 ARG A C 1
ATOM 1413 O O . ARG A 1 182 ? 18.887 -29.214 -28.111 1.00 88.19 182 ARG A O 1
ATOM 1420 N N . PHE A 1 183 ? 18.675 -27.232 -29.137 1.00 86.56 183 PHE A N 1
ATOM 1421 C CA . PHE A 1 183 ? 17.550 -26.745 -28.339 1.00 86.56 183 PHE A CA 1
ATOM 1422 C C . PHE A 1 183 ? 16.191 -26.857 -29.048 1.00 86.56 183 PHE A C 1
ATOM 1424 O O . PHE A 1 183 ? 15.161 -26.739 -28.380 1.00 86.56 183 PHE A O 1
ATOM 1431 N N . HIS A 1 184 ? 16.155 -27.145 -30.358 1.00 88.62 184 HIS A N 1
ATOM 1432 C CA . HIS A 1 184 ? 14.910 -27.210 -31.142 1.00 88.62 184 HIS A CA 1
ATOM 1433 C C . HIS A 1 184 ? 13.911 -28.202 -30.559 1.00 88.62 184 HIS A C 1
ATOM 1435 O O . HIS A 1 184 ? 12.736 -27.887 -30.402 1.00 88.62 184 HIS A O 1
ATOM 1441 N N . SER A 1 185 ? 14.375 -29.393 -30.172 1.00 85.12 185 SER A N 1
ATOM 1442 C CA . SER A 1 185 ? 13.501 -30.429 -29.602 1.00 85.12 185 SER A CA 1
ATOM 1443 C C . SER A 1 185 ? 12.810 -29.990 -28.301 1.00 85.12 185 SER A C 1
ATOM 1445 O O . SER A 1 185 ? 11.685 -30.413 -28.025 1.00 85.12 185 SER A O 1
ATOM 1447 N N . GLY A 1 186 ? 13.466 -29.138 -27.506 1.00 84.06 186 GLY A N 1
ATOM 1448 C CA . GLY A 1 186 ? 12.908 -28.557 -26.287 1.00 84.06 186 GLY A CA 1
ATOM 1449 C C . GLY A 1 186 ? 11.899 -27.455 -26.593 1.00 84.06 186 GLY A C 1
ATOM 1450 O O . GLY A 1 186 ? 10.785 -27.489 -26.074 1.00 84.06 186 GLY A O 1
ATOM 1451 N N . PHE A 1 187 ? 12.257 -26.527 -27.482 1.00 88.50 187 PHE A N 1
ATOM 1452 C CA . PHE A 1 187 ? 11.402 -25.401 -27.869 1.00 88.50 187 PHE A CA 1
ATOM 1453 C C . PHE A 1 187 ? 10.141 -25.861 -28.609 1.00 88.50 187 PHE A C 1
ATOM 1455 O O . PHE A 1 187 ? 9.038 -25.468 -28.231 1.00 88.50 187 PHE A O 1
ATOM 1462 N N . ASN A 1 188 ? 10.270 -26.801 -29.548 1.00 87.25 188 ASN A N 1
ATOM 1463 C CA . ASN A 1 188 ? 9.133 -27.397 -30.253 1.00 87.25 188 ASN A CA 1
ATOM 1464 C C . ASN A 1 188 ? 8.160 -28.087 -29.285 1.00 87.25 188 ASN A C 1
ATOM 1466 O O . ASN A 1 188 ? 6.948 -27.974 -29.437 1.00 87.25 188 ASN A O 1
ATOM 1470 N N . ARG A 1 189 ? 8.668 -28.752 -28.236 1.00 84.38 189 ARG A N 1
ATOM 1471 C CA . ARG A 1 189 ? 7.823 -29.391 -27.210 1.00 84.38 189 ARG A CA 1
ATOM 1472 C C . ARG A 1 189 ? 7.028 -28.381 -26.379 1.00 84.38 189 ARG A C 1
ATOM 1474 O O . ARG A 1 189 ? 5.959 -28.716 -25.876 1.00 84.38 189 ARG A O 1
ATOM 1481 N N . LEU A 1 190 ? 7.562 -27.176 -26.201 1.00 82.06 190 LEU A N 1
ATOM 1482 C CA . LEU A 1 190 ? 6.920 -26.089 -25.458 1.00 82.06 190 LEU A CA 1
ATOM 1483 C C . LEU A 1 190 ? 6.053 -25.185 -26.355 1.00 82.06 190 LEU A C 1
ATOM 1485 O O . LEU A 1 190 ? 5.311 -24.348 -25.834 1.00 82.06 190 LEU A O 1
ATOM 1489 N N . GLY A 1 191 ? 6.095 -25.390 -27.677 1.00 85.88 191 GLY A N 1
ATOM 1490 C CA . GLY A 1 191 ? 5.412 -24.553 -28.664 1.00 85.88 191 GLY A CA 1
ATOM 1491 C C . GLY A 1 191 ? 6.045 -23.168 -28.806 1.00 85.88 191 GLY A C 1
ATOM 1492 O O . GLY A 1 191 ? 5.326 -22.193 -28.992 1.00 85.88 191 GLY A O 1
ATOM 1493 N N . LEU A 1 192 ? 7.367 -23.075 -28.645 1.00 88.38 192 LEU A N 1
ATOM 1494 C CA . LEU A 1 192 ? 8.128 -21.828 -28.724 1.00 88.38 192 LEU A CA 1
ATOM 1495 C C . LEU A 1 192 ? 8.733 -21.638 -30.125 1.00 88.38 192 LEU A C 1
ATOM 1497 O O . LEU A 1 192 ? 9.125 -22.629 -30.748 1.00 88.38 192 LEU A O 1
ATOM 1501 N N . PRO A 1 193 ? 8.840 -20.393 -30.625 1.00 86.50 193 PRO A N 1
ATOM 1502 C CA . PRO A 1 193 ? 9.409 -20.115 -31.941 1.00 86.50 193 PRO A CA 1
ATOM 1503 C C . PRO A 1 193 ? 10.915 -20.419 -31.982 1.00 86.50 193 PRO A C 1
ATOM 1505 O O . PRO A 1 193 ? 11.631 -20.180 -31.016 1.00 86.50 193 PRO A O 1
ATOM 1508 N N . LEU A 1 194 ? 11.408 -20.934 -33.116 1.00 88.62 194 LEU A N 1
ATOM 1509 C CA . LEU A 1 194 ? 12.840 -21.221 -33.327 1.00 88.62 194 LEU A CA 1
ATOM 1510 C C . LEU A 1 194 ? 13.623 -20.021 -33.875 1.00 88.62 194 LEU A C 1
ATOM 1512 O O . LEU A 1 194 ? 14.849 -19.987 -33.778 1.00 88.62 194 LEU A O 1
ATOM 1516 N N . ALA A 1 195 ? 12.916 -19.022 -34.401 1.00 87.69 195 ALA A N 1
ATOM 1517 C CA . ALA A 1 195 ? 13.469 -17.749 -34.834 1.00 87.69 195 ALA A CA 1
ATOM 1518 C C . ALA A 1 195 ? 12.892 -16.626 -33.968 1.00 87.69 195 ALA A C 1
ATOM 1520 O O . ALA A 1 195 ? 11.687 -16.589 -33.721 1.00 87.69 195 ALA A O 1
ATOM 1521 N N . ALA A 1 196 ? 13.748 -15.720 -33.509 1.00 83.19 196 ALA A N 1
ATOM 1522 C CA . ALA A 1 196 ? 13.345 -14.534 -32.764 1.00 83.19 196 ALA A CA 1
ATOM 1523 C C . ALA A 1 196 ? 14.325 -13.385 -33.047 1.00 83.19 196 ALA A C 1
ATOM 1525 O O . ALA A 1 196 ? 15.429 -13.654 -33.513 1.00 83.19 196 ALA A O 1
ATOM 1526 N N . PRO A 1 197 ? 13.978 -12.118 -32.776 1.00 77.88 197 PRO A N 1
ATOM 1527 C CA . PRO A 1 197 ? 14.874 -10.985 -33.033 1.00 77.88 197 PRO A CA 1
ATOM 1528 C C . PRO A 1 197 ? 16.232 -11.077 -32.318 1.00 77.88 197 PRO A C 1
ATOM 1530 O O . PRO A 1 197 ? 17.225 -10.570 -32.820 1.00 77.88 197 PRO A O 1
ATOM 1533 N N . SER A 1 198 ? 16.305 -11.761 -31.172 1.00 74.62 198 SER A N 1
ATOM 1534 C CA . SER A 1 198 ? 17.561 -12.001 -30.454 1.00 74.62 198 SER A CA 1
ATOM 1535 C C . SER A 1 198 ? 17.506 -13.306 -29.636 1.00 74.62 198 SER A C 1
ATOM 1537 O O . SER A 1 198 ? 16.418 -13.850 -29.411 1.00 74.62 198 SER A O 1
ATOM 1539 N N . PRO A 1 199 ? 18.648 -13.821 -29.135 1.00 77.62 199 PRO A N 1
ATOM 1540 C CA . PRO A 1 199 ? 18.671 -14.904 -28.146 1.00 77.62 199 PRO A CA 1
ATOM 1541 C C . PRO A 1 199 ? 17.818 -14.622 -26.898 1.00 77.62 199 PRO A C 1
ATOM 1543 O O . PRO A 1 199 ? 17.322 -15.552 -26.268 1.00 77.62 199 PRO A O 1
ATOM 1546 N N . PHE A 1 200 ? 17.631 -13.353 -26.536 1.00 75.81 200 PHE A N 1
ATOM 1547 C CA . PHE A 1 200 ? 16.910 -12.953 -25.326 1.00 75.81 200 PHE A CA 1
ATOM 1548 C C . PHE A 1 200 ? 15.395 -13.023 -25.494 1.00 75.81 200 PHE A C 1
ATOM 1550 O O . PHE A 1 200 ? 14.701 -13.429 -24.566 1.00 75.81 200 PHE A O 1
ATOM 1557 N N . HIS A 1 201 ? 14.895 -12.811 -26.711 1.00 78.12 201 HIS A N 1
ATOM 1558 C CA . HIS A 1 201 ? 13.491 -13.060 -27.034 1.00 78.12 201 HIS A CA 1
ATOM 1559 C C . HIS A 1 201 ? 13.126 -14.548 -26.878 1.00 78.12 201 HIS A C 1
ATOM 1561 O O . HIS A 1 201 ? 12.013 -14.879 -26.471 1.00 78.12 201 HIS A O 1
ATOM 1567 N N . HIS A 1 202 ? 14.074 -15.464 -27.130 1.00 83.44 202 HIS A N 1
ATOM 1568 C CA . HIS A 1 202 ? 13.891 -16.894 -26.840 1.00 83.44 202 HIS A CA 1
ATOM 1569 C C . HIS A 1 202 ? 13.780 -17.168 -25.334 1.00 83.44 202 HIS A C 1
ATOM 1571 O O . HIS A 1 202 ? 12.975 -18.003 -24.919 1.00 83.44 202 HIS A O 1
ATOM 1577 N N . LEU A 1 203 ? 14.559 -16.459 -24.508 1.00 79.94 203 LEU A N 1
ATOM 1578 C CA . LEU A 1 203 ? 14.489 -16.552 -23.047 1.00 79.94 203 LEU A CA 1
ATOM 1579 C C . LEU A 1 203 ? 13.172 -15.978 -22.505 1.00 79.94 203 LEU A C 1
ATOM 1581 O O . LEU A 1 203 ? 12.549 -16.622 -21.661 1.00 79.94 203 LEU A O 1
ATOM 1585 N N . ALA A 1 204 ? 12.730 -14.824 -23.014 1.00 76.06 204 ALA A N 1
ATOM 1586 C CA . ALA A 1 204 ? 11.450 -14.210 -22.664 1.00 76.06 204 ALA A CA 1
ATOM 1587 C C . ALA A 1 204 ? 10.280 -15.156 -22.976 1.00 76.06 204 ALA A C 1
ATOM 1589 O O . ALA A 1 204 ? 9.507 -15.512 -22.086 1.00 76.06 204 ALA A O 1
ATOM 1590 N N . ALA A 1 205 ? 10.224 -15.671 -24.210 1.00 82.81 205 ALA A N 1
ATOM 1591 C CA . ALA A 1 205 ? 9.186 -16.606 -24.635 1.00 82.81 205 ALA A CA 1
ATOM 1592 C C . ALA A 1 205 ? 9.185 -17.892 -23.790 1.00 82.81 205 ALA A C 1
ATOM 1594 O O . ALA A 1 205 ? 8.125 -18.406 -23.423 1.00 82.81 205 ALA A O 1
ATOM 1595 N N . LEU A 1 206 ? 10.368 -18.403 -23.428 1.00 83.94 206 LEU A N 1
ATOM 1596 C CA . LEU A 1 206 ? 10.489 -19.534 -22.513 1.00 83.94 206 LEU A CA 1
ATOM 1597 C C . LEU A 1 206 ? 9.942 -19.197 -21.120 1.00 83.94 206 LEU A C 1
ATOM 1599 O O . LEU A 1 206 ? 9.162 -19.983 -20.584 1.00 83.94 206 LEU A O 1
ATOM 1603 N N . ALA A 1 207 ? 10.315 -18.049 -20.549 1.00 80.56 207 ALA A N 1
ATOM 1604 C CA . ALA A 1 207 ? 9.863 -17.607 -19.230 1.00 80.56 207 ALA A CA 1
ATOM 1605 C C . ALA A 1 207 ? 8.336 -17.414 -19.167 1.00 80.56 207 ALA A C 1
ATOM 1607 O O . ALA A 1 207 ? 7.706 -17.772 -18.167 1.00 80.56 207 ALA A O 1
ATOM 1608 N N . ASP A 1 208 ? 7.724 -16.926 -20.245 1.00 79.38 208 ASP A N 1
ATOM 1609 C CA . ASP A 1 208 ? 6.269 -16.789 -20.375 1.00 79.38 208 ASP A CA 1
ATOM 1610 C C . ASP A 1 208 ? 5.544 -18.126 -20.470 1.00 79.38 208 ASP A C 1
ATOM 1612 O O . ASP A 1 208 ? 4.405 -18.262 -20.016 1.00 79.38 208 ASP A O 1
ATOM 1616 N N . ARG A 1 209 ? 6.215 -19.142 -21.015 1.00 82.44 209 ARG A N 1
ATOM 1617 C CA . ARG A 1 209 ? 5.650 -20.480 -21.188 1.00 82.44 209 ARG A CA 1
ATOM 1618 C C . ARG A 1 209 ? 5.859 -21.401 -19.989 1.00 82.44 209 ARG A C 1
ATOM 1620 O O . ARG A 1 209 ? 5.271 -22.486 -19.957 1.00 82.44 209 ARG A O 1
ATOM 1627 N N . LEU A 1 210 ? 6.676 -21.005 -19.012 1.00 78.44 210 LEU A N 1
ATOM 1628 C CA . LEU A 1 210 ? 6.892 -21.795 -17.802 1.00 78.44 210 LEU A CA 1
ATOM 1629 C C . LEU A 1 210 ? 5.576 -21.936 -17.012 1.00 78.44 210 LEU A C 1
ATOM 1631 O O . LEU A 1 210 ? 4.933 -20.930 -16.702 1.00 78.44 210 LEU A O 1
ATOM 1635 N N . PRO A 1 211 ? 5.160 -23.167 -16.660 1.00 73.69 211 PRO A N 1
ATOM 1636 C CA . PRO A 1 211 ? 3.936 -23.378 -15.901 1.00 73.69 211 PRO A CA 1
ATOM 1637 C C . PRO A 1 211 ? 4.080 -22.818 -14.479 1.00 73.69 211 PRO A C 1
ATOM 1639 O O . PRO A 1 211 ? 5.161 -22.898 -13.906 1.00 73.69 211 PRO A O 1
ATOM 1642 N N . PRO A 1 212 ? 2.999 -22.333 -13.847 1.00 66.06 212 PRO A N 1
ATOM 1643 C CA . PRO A 1 212 ? 3.056 -21.774 -12.490 1.00 66.06 212 PRO A CA 1
ATOM 1644 C C . PRO A 1 212 ? 3.466 -22.804 -11.421 1.00 66.06 212 PRO A C 1
ATOM 1646 O O . PRO A 1 212 ? 3.947 -22.442 -10.349 1.00 66.06 212 PRO A O 1
ATOM 1649 N N . ASN A 1 213 ? 3.287 -24.098 -11.706 1.00 70.88 213 ASN A N 1
ATOM 1650 C CA . ASN A 1 213 ? 3.764 -25.189 -10.867 1.00 70.88 213 ASN A CA 1
ATOM 1651 C C . ASN A 1 213 ? 4.941 -25.895 -11.569 1.00 70.88 213 ASN A C 1
ATOM 1653 O O . ASN A 1 213 ? 4.726 -26.480 -12.633 1.00 70.88 213 ASN A O 1
ATOM 1657 N N . PRO A 1 214 ? 6.147 -25.937 -10.973 1.00 64.50 214 PRO A N 1
ATOM 1658 C CA . PRO A 1 214 ? 7.312 -26.599 -11.571 1.00 64.50 214 PRO A CA 1
ATOM 1659 C C . PRO A 1 214 ? 7.142 -28.119 -11.718 1.00 64.50 214 PRO A C 1
ATOM 1661 O O . PRO A 1 214 ? 7.884 -28.768 -12.452 1.00 64.50 214 PRO A O 1
ATOM 1664 N N . HIS A 1 215 ? 6.165 -28.702 -11.021 1.00 68.56 215 HIS A N 1
ATOM 1665 C CA . HIS A 1 215 ? 5.804 -30.112 -11.117 1.00 68.56 215 HIS A CA 1
ATOM 1666 C C . HIS A 1 215 ? 4.622 -30.369 -12.057 1.00 68.56 215 HIS A C 1
ATOM 1668 O O . HIS A 1 215 ? 4.318 -31.534 -12.331 1.00 68.56 215 HIS A O 1
ATOM 1674 N N . ALA A 1 216 ? 3.955 -29.323 -12.560 1.00 60.31 216 ALA A N 1
ATOM 1675 C CA . ALA A 1 216 ? 2.926 -29.493 -13.572 1.00 60.31 216 ALA A CA 1
ATOM 1676 C C . ALA A 1 216 ? 3.592 -29.993 -14.852 1.00 60.31 216 ALA A C 1
ATOM 1678 O O . ALA A 1 216 ? 4.402 -29.313 -15.481 1.00 60.31 216 ALA A O 1
ATOM 1679 N N . ARG A 1 217 ? 3.268 -31.227 -15.231 1.00 54.69 217 ARG A N 1
ATOM 1680 C CA . ARG A 1 217 ? 3.741 -31.778 -16.492 1.00 54.69 217 ARG A CA 1
ATOM 1681 C C . ARG A 1 217 ? 2.942 -31.169 -17.627 1.00 54.69 217 ARG A C 1
ATOM 1683 O O . ARG A 1 217 ? 1.720 -31.279 -17.648 1.00 54.69 217 ARG A O 1
ATOM 1690 N N . ASN A 1 218 ? 3.642 -30.651 -18.630 1.00 49.94 218 ASN A N 1
ATOM 1691 C CA . ASN A 1 218 ? 3.055 -30.539 -19.954 1.00 49.94 218 ASN A CA 1
ATOM 1692 C C . ASN A 1 218 ? 2.690 -31.955 -20.412 1.00 49.94 218 ASN A C 1
ATOM 1694 O O . ASN A 1 218 ? 3.563 -32.829 -20.495 1.00 49.94 218 ASN A O 1
ATOM 1698 N N . ALA A 1 219 ? 1.404 -32.170 -20.702 1.00 46.38 219 ALA A N 1
ATOM 1699 C CA . ALA A 1 219 ? 0.840 -33.447 -21.147 1.00 46.38 219 ALA A CA 1
ATOM 1700 C C . ALA A 1 219 ? 1.578 -34.057 -22.361 1.00 46.38 219 ALA A C 1
ATOM 1702 O O . ALA A 1 219 ? 1.483 -35.253 -22.609 1.00 46.38 219 ALA A O 1
ATOM 1703 N N . ALA A 1 220 ? 2.389 -33.263 -23.067 1.00 44.16 220 ALA A N 1
ATOM 1704 C CA . ALA A 1 220 ? 3.227 -33.670 -24.191 1.00 44.16 220 ALA A CA 1
ATOM 1705 C C . ALA A 1 220 ? 4.495 -34.482 -23.829 1.00 44.16 220 ALA A C 1
ATOM 1707 O O . ALA A 1 220 ? 5.194 -34.946 -24.727 1.00 44.16 220 ALA A O 1
ATOM 1708 N N . SER A 1 221 ? 4.850 -34.658 -22.548 1.00 46.03 221 SER A N 1
ATOM 1709 C CA . SER A 1 221 ? 6.077 -35.377 -22.150 1.00 46.03 221 SER A CA 1
ATOM 1710 C C . SER A 1 221 ? 5.770 -36.676 -21.397 1.00 46.03 221 SER A C 1
ATOM 1712 O O . SER A 1 221 ? 5.733 -36.726 -20.171 1.00 46.03 221 SER A O 1
ATOM 1714 N N . GLY A 1 222 ? 5.561 -37.760 -22.147 1.00 39.97 222 GLY A N 1
ATOM 1715 C CA . GLY A 1 222 ? 5.272 -39.113 -21.650 1.00 39.97 222 GLY A CA 1
ATOM 1716 C C . GLY A 1 222 ? 6.398 -39.808 -20.863 1.00 39.97 222 GLY A C 1
ATOM 1717 O O . GLY A 1 222 ? 6.646 -40.988 -21.075 1.00 39.97 222 GLY A O 1
ATOM 1718 N N . ARG A 1 223 ? 7.107 -39.119 -19.957 1.00 41.50 223 ARG A N 1
ATOM 1719 C CA . ARG A 1 223 ? 8.090 -39.741 -19.050 1.00 41.50 223 ARG A CA 1
ATOM 1720 C C . ARG A 1 223 ? 7.622 -39.667 -17.604 1.00 41.50 223 ARG A C 1
ATOM 1722 O O . ARG A 1 223 ? 7.565 -38.602 -16.996 1.00 41.50 223 ARG A O 1
ATOM 1729 N N . THR A 1 224 ? 7.309 -40.827 -17.039 1.00 37.28 224 THR A N 1
ATOM 1730 C CA . THR A 1 224 ? 6.991 -41.017 -15.623 1.00 37.28 224 THR A CA 1
ATOM 1731 C C . THR A 1 224 ? 8.256 -40.956 -14.764 1.00 37.28 224 THR A C 1
ATOM 1733 O O . THR A 1 224 ? 9.015 -41.919 -14.723 1.00 37.28 224 THR A O 1
ATOM 1736 N N . CYS A 1 225 ? 8.470 -39.871 -14.012 1.00 39.38 225 CYS A N 1
ATOM 1737 C CA . CYS A 1 225 ? 9.241 -39.968 -12.768 1.00 39.38 225 CYS A CA 1
ATOM 1738 C C . CYS A 1 225 ? 8.503 -40.921 -11.825 1.00 39.38 225 CYS A C 1
ATOM 1740 O O . CYS A 1 225 ? 7.362 -40.642 -11.450 1.00 39.38 225 CYS A O 1
ATOM 1742 N N . ARG A 1 226 ? 9.145 -42.037 -11.460 1.00 34.88 226 ARG A N 1
ATOM 1743 C CA . ARG A 1 226 ? 8.705 -42.860 -10.330 1.00 34.88 226 ARG A CA 1
ATOM 1744 C C . ARG A 1 226 ? 8.778 -42.003 -9.059 1.00 34.88 226 ARG A C 1
ATOM 1746 O O . ARG A 1 226 ? 9.789 -41.321 -8.875 1.00 34.88 226 ARG A O 1
ATOM 1753 N N . PRO A 1 227 ? 7.760 -42.024 -8.186 1.00 36.06 227 PRO A N 1
ATOM 1754 C CA . PRO A 1 227 ? 7.897 -41.418 -6.874 1.00 36.06 227 PRO A CA 1
ATOM 1755 C C . PRO A 1 227 ? 9.060 -42.102 -6.149 1.00 36.06 227 PRO A C 1
ATOM 1757 O O . PRO A 1 227 ? 9.146 -43.332 -6.119 1.00 36.06 227 PRO A O 1
ATOM 1760 N N . ARG A 1 228 ? 9.982 -41.307 -5.593 1.00 38.38 228 ARG A N 1
ATOM 1761 C CA . ARG A 1 228 ? 10.932 -41.809 -4.596 1.00 38.38 228 ARG A CA 1
ATOM 1762 C C . ARG A 1 228 ? 10.086 -42.385 -3.463 1.00 38.38 228 ARG A C 1
ATOM 1764 O O . ARG A 1 228 ? 9.259 -41.663 -2.911 1.00 38.38 228 ARG A O 1
ATOM 1771 N N . ALA A 1 229 ? 10.257 -43.672 -3.174 1.00 40.22 229 ALA A N 1
ATOM 1772 C CA . ALA A 1 229 ? 9.611 -44.326 -2.047 1.00 40.22 229 ALA A CA 1
ATOM 1773 C C . ALA A 1 229 ? 9.860 -43.488 -0.785 1.00 40.22 229 ALA A C 1
ATOM 1775 O O . ALA A 1 229 ? 11.011 -43.222 -0.431 1.00 40.22 229 ALA A O 1
ATOM 1776 N N . GLY A 1 230 ? 8.780 -43.000 -0.176 1.00 36.72 230 GLY A N 1
ATOM 1777 C CA . GLY A 1 230 ? 8.849 -42.250 1.067 1.00 36.72 230 GLY A CA 1
ATOM 1778 C C . GLY A 1 230 ? 9.449 -43.126 2.160 1.00 36.72 230 GLY A C 1
ATOM 1779 O O . GLY A 1 230 ? 9.059 -44.282 2.318 1.00 36.72 230 GLY A O 1
ATOM 1780 N N . LEU A 1 231 ? 10.394 -42.570 2.918 1.00 41.41 231 LEU A N 1
ATOM 1781 C CA . LEU A 1 231 ? 10.718 -43.103 4.232 1.00 41.41 231 LEU A CA 1
ATOM 1782 C C . LEU A 1 231 ? 9.454 -42.999 5.090 1.00 41.41 231 LEU A C 1
ATOM 1784 O O . LEU A 1 231 ? 8.963 -41.901 5.350 1.00 41.41 231 LEU A O 1
ATOM 1788 N N . ALA A 1 232 ? 8.916 -44.150 5.489 1.00 37.28 232 ALA A N 1
ATOM 1789 C CA . ALA A 1 232 ? 7.844 -44.226 6.467 1.00 37.28 232 ALA A CA 1
ATOM 1790 C C . ALA A 1 232 ? 8.299 -43.592 7.798 1.00 37.28 232 ALA A C 1
ATOM 1792 O O . ALA A 1 232 ? 9.453 -43.788 8.198 1.00 37.28 232 ALA A O 1
ATOM 1793 N N . PRO A 1 233 ? 7.425 -42.858 8.508 1.00 38.75 233 PRO A N 1
ATOM 1794 C CA . PRO A 1 233 ? 7.733 -42.391 9.850 1.00 38.75 233 PRO A CA 1
ATOM 1795 C C . PRO A 1 233 ? 7.817 -43.599 10.790 1.00 38.75 233 PRO A C 1
ATOM 1797 O O . PRO A 1 233 ? 6.889 -44.406 10.868 1.00 38.75 233 PRO A O 1
ATOM 1800 N N . ARG A 1 234 ? 8.946 -43.737 11.493 1.00 36.78 234 ARG A N 1
ATOM 1801 C CA . ARG A 1 234 ? 9.071 -44.685 12.603 1.00 36.78 234 ARG A CA 1
ATOM 1802 C C . ARG A 1 234 ? 8.124 -44.241 13.714 1.00 36.78 234 ARG A C 1
ATOM 1804 O O . ARG A 1 234 ? 8.223 -43.124 14.211 1.00 36.78 234 ARG A O 1
ATOM 1811 N N . SER A 1 235 ? 7.202 -45.122 14.077 1.00 40.38 235 SER A N 1
ATOM 1812 C CA . SER A 1 235 ? 6.419 -45.029 15.301 1.00 40.38 235 SER A CA 1
ATOM 1813 C C . SER A 1 235 ? 7.332 -45.321 16.492 1.00 40.38 235 SER A C 1
ATOM 1815 O O . SER A 1 235 ? 7.621 -46.486 16.771 1.00 40.38 235 SER A O 1
ATOM 1817 N N . ASP A 1 236 ? 7.780 -44.288 17.198 1.00 41.41 236 ASP A N 1
ATOM 1818 C CA . ASP A 1 236 ? 8.362 -44.467 18.526 1.00 41.41 236 ASP A CA 1
ATOM 1819 C C . ASP A 1 236 ? 7.224 -44.555 19.547 1.00 41.41 236 ASP A C 1
ATOM 1821 O O . ASP A 1 236 ? 6.729 -43.562 20.072 1.00 41.41 236 ASP A O 1
ATOM 1825 N N . GLY A 1 237 ? 6.784 -45.790 19.785 1.00 34.66 237 GLY A N 1
ATOM 1826 C CA . GLY A 1 237 ? 6.071 -46.170 20.993 1.00 34.66 237 GLY A CA 1
ATOM 1827 C C . GLY A 1 237 ? 7.068 -46.648 22.046 1.00 34.66 237 GLY A C 1
ATOM 1828 O O . GLY A 1 237 ? 7.696 -47.687 21.857 1.00 34.66 237 GLY A O 1
ATOM 1829 N N . ARG A 1 238 ? 7.185 -45.897 23.142 1.00 40.78 238 ARG A N 1
ATOM 1830 C CA . ARG A 1 238 ? 7.525 -46.326 24.515 1.00 40.78 238 ARG A CA 1
ATOM 1831 C C . ARG A 1 238 ? 6.792 -45.314 25.414 1.00 40.78 238 ARG A C 1
ATOM 1833 O O . ARG A 1 238 ? 6.846 -44.126 25.118 1.00 40.78 238 ARG A O 1
ATOM 1840 N N . GLY A 1 239 ? 5.939 -45.713 26.352 1.00 37.91 239 GLY A N 1
ATOM 1841 C CA . GLY A 1 239 ? 6.210 -46.688 27.405 1.00 37.91 239 GLY A CA 1
ATOM 1842 C C . GLY A 1 239 ? 6.534 -45.884 28.650 1.00 37.91 239 GLY A C 1
ATOM 1843 O O . GLY A 1 239 ? 7.635 -45.298 28.644 1.00 37.91 239 GLY A O 1
#

Radius of gyration: 27.19 Å; chains: 1; bounding box: 56×76×72 Å